Protein AF-A0A7V5EL21-F1 (afdb_monomer_lite)

Foldseek 3Di:
DLQCLLLCVLQAAELAFCWKQAQNDIDRVSVCVSVVHDDPDDPPDDPPDPRIPDGHAHQHNAAQPDFDQQQAQWDAQPGDGPDPDPSNRLNRTADNRRGRVVNNVSNVSSVVVVVVVVVVVVCVVVCCVVVVVCVVVDPPDADDDPVLVVVVVVVVVVLVVQLVPQCVVPVPCSVVVSVVVVVVVVVVSVVVRVVVVPD

Secondary structure (DSSP, 8-state):
-HHHHHHHHHHHB-SS-SEEEETTEEE-HHHHHHTT--TTS-TT--TT-TTEEEEE--SB---TT-B-GGG-S---TTS----SSGGG--TT-B-TT-BBHHHHHHHHHHHHHHHHHHHHHHHHHHHHHHHHHHHHHTTSS----HHHHHHHHHHHHHHHHHHHHHHHH-TTTHHHHHHHHHHHHHHHHHHHHHHTT--

pLDDT: mean 80.83, std 10.46, range [42.94, 96.62]

Radius of gyration: 27.84 Å; chains: 1; bounding box: 67×39×63 Å

Sequence (199 aa):
MLLLMAVFGDFIANDIPLFCRYKGAARFPILEQVLGGGTIFNQTTDWNNPQITSKIYPPIPYRFNSIDPLNSQFKSPFGKQNIKSLKYRHWLGTDQIGRDVLAGMINGARVSVEVGFLGIGLAAIIGILLGSFSGFFGNYRIKWSIGQWVITIVSLLALAWLAYVLPFYWPQNGGGIIFGLVLLFIFLQVGLSRINFKT

Structure (mmCIF, N/CA/C/O backbone):
data_AF-A0A7V5EL21-F1
#
_entry.id   AF-A0A7V5EL21-F1
#
loop_
_atom_site.group_PDB
_atom_site.id
_atom_site.type_symbol
_atom_site.label_atom_id
_atom_site.label_alt_id
_atom_site.label_comp_id
_atom_site.label_asym_id
_atom_site.label_entity_id
_atom_site.label_seq_id
_atom_site.pdbx_PDB_ins_code
_atom_site.Cartn_x
_atom_site.Cartn_y
_atom_site.Cartn_z
_atom_site.occupancy
_atom_site.B_iso_or_equiv
_atom_site.auth_seq_id
_atom_site.auth_comp_id
_atom_site.auth_asym_id
_atom_site.auth_atom_id
_atom_site.pdbx_PDB_model_num
ATOM 1 N N . MET A 1 1 ? -13.471 -5.575 -13.016 1.00 62.38 1 MET A N 1
ATOM 2 C CA . MET A 1 1 ? -13.838 -5.929 -11.624 1.00 62.38 1 MET A CA 1
ATOM 3 C C . MET A 1 1 ? -12.884 -5.311 -10.594 1.00 62.38 1 MET A C 1
ATOM 5 O O . MET A 1 1 ? -13.364 -4.616 -9.714 1.00 62.38 1 MET A O 1
ATOM 9 N N . LEU A 1 2 ? -11.556 -5.452 -10.729 1.00 61.00 2 LEU A N 1
ATOM 10 C CA . LEU A 1 2 ? -10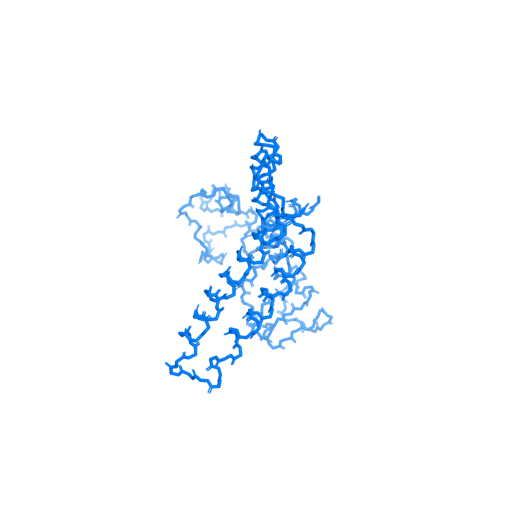.579 -4.833 -9.806 1.00 61.00 2 LEU A CA 1
ATOM 11 C C . LEU A 1 2 ? -10.570 -3.292 -9.824 1.00 61.00 2 LEU A C 1
ATOM 13 O O . LEU A 1 2 ? -10.481 -2.672 -8.772 1.00 61.00 2 LEU A O 1
ATOM 17 N N . LEU A 1 3 ? -10.749 -2.669 -10.993 1.00 63.22 3 LEU A N 1
ATOM 18 C CA . LEU A 1 3 ? -10.840 -1.204 -11.112 1.00 63.22 3 LEU A CA 1
ATOM 19 C C . LEU A 1 3 ? -12.082 -0.643 -10.391 1.00 63.22 3 LEU A C 1
ATOM 21 O O . LEU A 1 3 ? -12.007 0.387 -9.733 1.00 63.22 3 LEU A O 1
ATOM 25 N N . LEU A 1 4 ? -13.199 -1.381 -10.424 1.00 63.31 4 LEU A N 1
ATOM 26 C CA . LEU A 1 4 ? -14.395 -1.080 -9.629 1.00 63.31 4 LEU A CA 1
ATOM 27 C C . LEU A 1 4 ? -14.109 -1.204 -8.125 1.00 63.31 4 LEU A C 1
ATOM 29 O O . LEU A 1 4 ? -14.488 -0.326 -7.367 1.00 63.31 4 LEU A O 1
ATOM 33 N N . MET A 1 5 ? -13.395 -2.241 -7.679 1.00 62.97 5 MET A N 1
ATOM 34 C CA . MET A 1 5 ? -12.998 -2.354 -6.267 1.00 62.97 5 MET A CA 1
ATOM 35 C C . MET A 1 5 ? -12.062 -1.229 -5.811 1.00 62.97 5 MET A C 1
ATOM 37 O O . MET A 1 5 ? -12.170 -0.799 -4.670 1.00 62.97 5 MET A O 1
ATOM 41 N N . ALA A 1 6 ? -11.174 -0.736 -6.675 1.00 61.50 6 ALA A N 1
ATOM 42 C CA . ALA A 1 6 ? -10.287 0.372 -6.329 1.00 61.50 6 ALA A CA 1
ATOM 43 C C . ALA A 1 6 ? -11.054 1.695 -6.178 1.00 61.50 6 ALA A C 1
ATOM 45 O O . ALA A 1 6 ? -10.864 2.405 -5.198 1.00 61.50 6 ALA A O 1
ATOM 46 N N . VAL A 1 7 ? -11.976 1.990 -7.100 1.00 68.25 7 VAL A N 1
ATOM 47 C CA . VAL A 1 7 ? -12.774 3.229 -7.072 1.00 68.25 7 VAL A CA 1
ATOM 48 C C . VAL A 1 7 ? -13.853 3.197 -5.983 1.00 68.25 7 VAL A C 1
ATOM 50 O O . VAL A 1 7 ? -14.112 4.206 -5.338 1.00 68.25 7 VAL A O 1
ATOM 53 N N . PHE A 1 8 ? -14.479 2.039 -5.751 1.00 70.19 8 PHE A N 1
ATOM 54 C CA . PHE A 1 8 ? -15.568 1.885 -4.780 1.00 70.19 8 PHE A CA 1
ATOM 55 C C . PHE A 1 8 ? -15.117 1.304 -3.432 1.00 70.19 8 PHE A C 1
ATOM 57 O O . PHE A 1 8 ? -15.951 1.099 -2.551 1.00 70.19 8 PHE A O 1
ATOM 64 N N . GLY A 1 9 ? -13.820 1.053 -3.236 1.00 66.38 9 GLY A N 1
ATOM 65 C CA . GLY A 1 9 ? -13.281 0.478 -1.998 1.00 66.38 9 GLY A CA 1
ATOM 66 C C . GLY A 1 9 ? -13.621 1.318 -0.767 1.00 66.38 9 GLY A C 1
ATOM 67 O O . GLY A 1 9 ? -14.029 0.771 0.260 1.00 66.38 9 GLY A O 1
ATOM 68 N N . ASP A 1 10 ? -13.595 2.644 -0.924 1.00 69.38 10 ASP A N 1
ATOM 69 C CA . ASP A 1 10 ? -13.945 3.603 0.125 1.00 69.38 10 ASP A CA 1
ATOM 70 C C . ASP A 1 10 ? -15.420 3.512 0.550 1.00 69.38 10 ASP A C 1
ATOM 72 O O . ASP A 1 10 ? -15.746 3.943 1.649 1.00 69.38 10 ASP A O 1
ATOM 76 N N . PHE A 1 11 ? -16.305 2.923 -0.266 1.00 75.38 11 PHE A N 1
ATOM 77 C CA . PHE A 1 11 ? -17.712 2.665 0.075 1.00 75.38 11 PHE A CA 1
ATOM 78 C C . PHE A 1 11 ? -17.934 1.299 0.745 1.00 75.38 11 PHE A C 1
ATOM 80 O O . PHE A 1 11 ? -19.008 1.054 1.298 1.00 75.38 11 PHE A O 1
ATOM 87 N N . ILE A 1 12 ? -16.949 0.398 0.691 1.00 78.25 12 ILE A N 1
ATOM 88 C CA . ILE A 1 12 ? -17.049 -0.973 1.214 1.00 78.25 12 ILE A CA 1
ATOM 89 C C . ILE A 1 12 ? -16.451 -1.064 2.622 1.00 78.25 12 ILE A C 1
ATOM 91 O O . ILE A 1 12 ? -17.064 -1.676 3.502 1.00 78.25 12 ILE A O 1
ATOM 95 N N . ALA A 1 13 ? -15.282 -0.455 2.834 1.00 76.44 13 ALA A N 1
ATOM 96 C CA . ALA A 1 13 ? -14.564 -0.470 4.106 1.00 76.44 13 ALA A CA 1
ATOM 97 C C . ALA A 1 13 ? -14.193 0.952 4.535 1.00 76.44 13 ALA A C 1
ATOM 99 O O . ALA A 1 13 ? -13.249 1.545 4.012 1.00 76.44 13 ALA A O 1
ATOM 100 N N . ASN A 1 14 ? -14.965 1.513 5.468 1.00 80.94 14 ASN A N 1
ATOM 101 C CA . ASN A 1 14 ? -14.737 2.867 5.964 1.00 80.94 14 ASN A CA 1
ATOM 102 C C . ASN A 1 14 ? -15.371 3.078 7.345 1.00 80.94 14 ASN A C 1
ATOM 104 O O . ASN A 1 14 ? -16.382 2.468 7.686 1.00 80.94 14 ASN A O 1
ATOM 108 N N . ASP A 1 15 ? -14.791 3.981 8.128 1.00 76.25 15 ASP A N 1
ATOM 109 C CA . ASP A 1 15 ? -15.303 4.425 9.431 1.00 76.25 15 ASP A CA 1
ATOM 110 C C . ASP A 1 15 ? -16.297 5.595 9.280 1.00 76.25 15 ASP A C 1
ATOM 112 O O . ASP A 1 15 ? -16.992 5.956 10.230 1.00 76.25 15 ASP A O 1
ATOM 116 N N . ILE A 1 16 ? -16.402 6.162 8.073 1.00 80.88 16 ILE A N 1
ATOM 117 C CA . ILE A 1 16 ? -17.382 7.182 7.716 1.00 80.88 16 ILE A CA 1
ATOM 118 C C . ILE A 1 16 ? -18.722 6.519 7.376 1.00 80.88 16 ILE A C 1
ATOM 120 O O . ILE A 1 16 ? -18.767 5.563 6.594 1.00 80.88 16 ILE A O 1
ATOM 124 N N . PRO A 1 17 ? -19.847 7.038 7.899 1.00 81.56 17 PRO A N 1
ATOM 125 C CA . PRO A 1 17 ? -21.162 6.574 7.494 1.00 81.56 17 PRO A CA 1
ATOM 126 C C . PRO A 1 17 ? -21.465 6.950 6.036 1.00 81.56 17 PRO A C 1
ATOM 128 O O . PRO A 1 17 ? -21.235 8.072 5.603 1.00 81.56 17 PRO A O 1
ATOM 131 N N . LEU A 1 18 ? -22.079 6.039 5.285 1.00 82.31 18 LEU A N 1
ATOM 132 C CA . LEU A 1 18 ? -22.621 6.309 3.951 1.00 82.31 18 LEU A CA 1
ATOM 133 C C . LEU A 1 18 ? -23.634 7.462 3.987 1.00 82.31 18 LEU A C 1
ATOM 135 O O . LEU A 1 18 ? -23.648 8.309 3.100 1.00 82.31 18 LEU A O 1
ATOM 139 N N . PHE A 1 19 ? -24.460 7.496 5.036 1.00 82.62 19 PHE A N 1
ATOM 140 C CA . PHE A 1 19 ? -25.508 8.491 5.230 1.00 82.62 19 PHE A CA 1
ATOM 141 C C . PHE A 1 19 ? -25.538 8.974 6.678 1.00 82.62 19 PHE A C 1
ATOM 143 O O . PHE A 1 19 ? -25.516 8.158 7.607 1.00 82.62 19 PHE A O 1
ATOM 150 N N . CYS A 1 20 ? -25.633 10.290 6.865 1.00 82.00 20 CYS A N 1
ATOM 151 C CA . CYS A 1 20 ? -25.898 10.896 8.161 1.00 82.00 20 CYS A CA 1
ATOM 152 C C . CYS A 1 20 ? -26.830 12.109 8.036 1.00 82.00 20 CYS A C 1
ATOM 154 O O . CYS A 1 20 ? -26.843 12.808 7.020 1.00 82.00 20 CYS A O 1
ATOM 156 N N . ARG A 1 21 ? -27.620 12.389 9.079 1.00 79.50 21 ARG A N 1
ATOM 157 C CA . ARG A 1 21 ? -28.287 13.688 9.226 1.00 79.50 21 ARG A CA 1
ATOM 158 C C . ARG A 1 21 ? -27.469 14.565 10.163 1.00 79.50 21 ARG A C 1
ATOM 160 O O . ARG A 1 21 ? -27.300 14.228 11.332 1.00 79.50 21 ARG A O 1
ATOM 167 N N . TYR A 1 22 ? -26.990 15.699 9.666 1.00 77.06 22 TYR A N 1
ATOM 168 C CA . TYR A 1 22 ? -26.271 16.699 10.456 1.00 77.06 22 TYR A CA 1
ATOM 169 C C . TYR A 1 22 ? -27.113 17.970 10.554 1.00 77.06 22 TYR A C 1
ATOM 171 O O . TYR A 1 22 ? -27.493 18.532 9.527 1.00 77.06 22 TYR A O 1
ATOM 179 N N . LYS A 1 23 ? -27.446 18.405 11.779 1.00 77.31 23 LYS A N 1
ATOM 180 C CA . LYS A 1 23 ? -28.295 19.592 12.037 1.00 77.31 23 LYS A CA 1
ATOM 181 C C . LYS A 1 23 ? -29.595 19.624 11.204 1.00 77.31 23 LYS A C 1
ATOM 183 O O . LYS A 1 23 ? -29.995 20.662 10.692 1.00 77.31 23 LYS A O 1
ATOM 188 N N . GLY A 1 24 ? -30.238 18.467 11.025 1.00 77.38 24 GLY A N 1
ATOM 189 C CA . GLY A 1 24 ? -31.484 18.331 10.257 1.00 77.38 24 GLY A CA 1
ATOM 190 C C . GLY A 1 24 ? -31.322 18.161 8.738 1.00 77.38 24 GLY A C 1
ATOM 191 O O . GLY A 1 24 ? -32.269 17.715 8.092 1.00 77.38 24 GLY A O 1
ATOM 192 N N . ALA A 1 25 ? -30.136 18.408 8.170 1.00 79.00 25 ALA A N 1
ATOM 193 C CA . ALA A 1 25 ? -29.856 18.193 6.750 1.00 79.00 25 ALA A CA 1
ATOM 194 C C . ALA A 1 25 ? -29.339 16.770 6.480 1.00 79.00 25 ALA A C 1
ATOM 196 O O . ALA A 1 25 ? -28.471 16.268 7.195 1.00 79.00 25 ALA A O 1
ATOM 197 N N . ALA A 1 26 ? -29.859 16.125 5.433 1.00 81.62 26 ALA A N 1
ATOM 198 C CA . ALA A 1 26 ? -29.363 14.842 4.941 1.00 81.62 26 ALA A CA 1
ATOM 199 C C . ALA A 1 26 ? -28.047 15.045 4.174 1.00 81.62 26 ALA A C 1
ATOM 201 O O . ALA A 1 26 ? -27.991 15.856 3.249 1.00 81.62 26 ALA A O 1
ATOM 202 N N . ARG A 1 27 ? -26.990 14.330 4.566 1.00 80.38 27 ARG A N 1
ATOM 203 C CA . ARG A 1 27 ? -25.650 14.435 3.978 1.00 80.38 27 ARG A CA 1
ATOM 204 C C . ARG A 1 27 ? -25.068 13.050 3.700 1.00 80.38 27 ARG A C 1
ATOM 206 O O . ARG A 1 27 ? -25.351 12.082 4.409 1.00 80.38 27 ARG A O 1
ATOM 213 N N . PHE A 1 28 ? -24.231 12.988 2.667 1.00 81.38 28 PHE A N 1
ATOM 214 C CA . PHE A 1 28 ? -23.486 11.798 2.255 1.00 81.38 28 PHE A CA 1
ATOM 215 C C . PHE A 1 28 ? -21.986 12.075 2.427 1.00 81.38 28 PHE A C 1
ATOM 217 O O . PHE A 1 28 ? -21.312 12.430 1.458 1.00 81.38 28 PHE A O 1
ATOM 224 N N . PRO A 1 29 ? -21.450 11.961 3.654 1.00 78.50 29 PRO A N 1
ATOM 225 C CA . PRO A 1 29 ? -20.096 12.425 3.959 1.00 78.50 29 PRO A CA 1
ATOM 226 C C . PRO A 1 29 ? -19.014 11.612 3.235 1.00 78.50 29 PRO A C 1
ATOM 228 O O . PRO A 1 29 ? -17.941 12.125 2.939 1.00 78.50 29 PRO A O 1
ATOM 231 N N . ILE A 1 30 ? -19.305 10.356 2.889 1.00 78.25 30 ILE A N 1
ATOM 232 C CA . ILE A 1 30 ? -18.397 9.510 2.107 1.00 78.25 30 ILE A CA 1
ATOM 233 C C . ILE A 1 30 ? -18.182 10.060 0.690 1.00 78.25 30 ILE A C 1
ATOM 235 O O . ILE A 1 30 ? -17.071 10.042 0.172 1.00 78.25 30 ILE A O 1
ATOM 239 N N . LEU A 1 31 ? -19.238 10.613 0.083 1.00 77.88 31 LEU A N 1
ATOM 240 C CA . LEU A 1 31 ? -19.190 11.194 -1.254 1.00 77.88 31 LEU A CA 1
ATOM 241 C C . LEU A 1 31 ? -18.467 12.544 -1.226 1.00 77.88 31 LEU A C 1
ATOM 243 O O . LEU A 1 31 ? -17.666 12.829 -2.110 1.00 77.88 31 LEU A O 1
ATOM 247 N N . GLU A 1 32 ? -18.712 13.339 -0.182 1.00 75.31 32 GLU A N 1
ATOM 248 C CA . GLU A 1 32 ? -17.989 14.584 0.096 1.00 75.31 32 GLU A CA 1
ATOM 249 C C . GLU A 1 32 ? -16.476 14.330 0.243 1.00 75.31 32 GLU A C 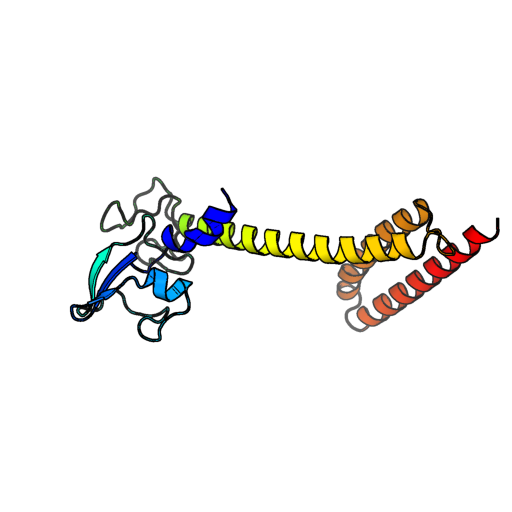1
ATOM 251 O O . GLU A 1 32 ? -15.674 15.050 -0.352 1.00 75.31 32 GLU A O 1
ATOM 256 N N . GLN A 1 33 ? -16.073 13.244 0.919 1.00 74.25 33 GLN A N 1
ATOM 257 C CA . GLN A 1 33 ? -14.661 12.867 1.040 1.00 74.25 33 GLN A CA 1
ATOM 258 C C . GLN A 1 33 ? -14.032 12.464 -0.306 1.00 74.25 33 GLN A C 1
ATOM 260 O O . GLN A 1 33 ? -12.921 12.895 -0.608 1.00 74.25 33 GLN A O 1
ATOM 265 N N . VAL A 1 34 ? -14.724 11.653 -1.113 1.00 75.69 34 VAL A N 1
ATOM 266 C CA . VAL A 1 34 ? -14.203 11.158 -2.403 1.00 75.69 34 VAL A CA 1
ATOM 267 C C . VAL A 1 34 ? -14.119 12.268 -3.451 1.00 75.69 34 VAL A C 1
ATOM 269 O O . VAL A 1 34 ? -13.143 12.345 -4.192 1.00 75.69 34 VAL A O 1
ATOM 272 N N . LEU A 1 35 ? -15.119 13.150 -3.514 1.00 73.69 35 LEU A N 1
ATOM 273 C CA . LEU A 1 35 ? -15.166 14.246 -4.488 1.00 73.69 35 LEU A CA 1
ATOM 274 C C . LEU A 1 35 ? -14.313 15.459 -4.079 1.00 73.69 35 LEU A C 1
ATOM 276 O O . LEU A 1 35 ? -14.315 16.468 -4.781 1.00 73.69 35 LEU A O 1
ATOM 280 N N . GLY A 1 36 ? -13.606 15.391 -2.945 1.00 66.19 36 GLY A N 1
ATOM 281 C CA . GLY A 1 36 ? -12.836 16.518 -2.412 1.00 66.19 36 GLY A CA 1
ATOM 282 C C . GLY A 1 36 ? -13.712 17.711 -2.008 1.00 66.19 36 GLY A C 1
ATOM 283 O O . GLY A 1 36 ? -13.232 18.842 -1.934 1.00 66.19 36 GLY A O 1
ATOM 284 N N . GLY A 1 37 ? -15.004 17.478 -1.771 1.00 53.56 37 GLY A N 1
ATOM 285 C CA . GLY A 1 37 ? -15.979 18.504 -1.441 1.00 53.56 37 GLY A CA 1
ATOM 286 C C . GLY A 1 37 ? -16.148 18.670 0.066 1.00 53.56 37 GLY A C 1
ATOM 287 O O . GLY A 1 37 ? -16.822 17.869 0.693 1.00 53.56 37 GLY A O 1
ATOM 288 N N . GLY A 1 38 ? -15.646 19.773 0.624 1.00 55.03 38 GLY A N 1
ATOM 289 C CA . GLY A 1 38 ? -16.280 20.425 1.780 1.00 55.03 38 GLY A CA 1
ATOM 290 C C . GLY A 1 38 ? -15.734 20.110 3.180 1.00 55.03 38 GLY A C 1
ATOM 291 O O . GLY A 1 38 ? -16.203 19.213 3.867 1.00 55.03 38 GLY A O 1
ATOM 292 N N . THR A 1 39 ? -14.808 20.969 3.611 1.00 57.97 39 THR A N 1
ATOM 293 C CA . THR A 1 39 ? -14.566 21.635 4.920 1.00 57.97 39 THR A CA 1
ATOM 294 C C . THR A 1 39 ? -15.329 21.287 6.220 1.00 57.97 39 THR A C 1
ATOM 296 O O . THR A 1 39 ? -14.893 21.745 7.275 1.00 57.97 39 THR A O 1
ATOM 299 N N . ILE A 1 40 ? -16.439 20.544 6.218 1.00 58.97 40 ILE A N 1
ATOM 300 C CA . ILE A 1 40 ? -17.283 20.317 7.410 1.00 58.97 40 ILE A CA 1
ATOM 301 C C . ILE A 1 40 ? -16.909 19.016 8.129 1.00 58.97 40 ILE A C 1
ATOM 303 O O . ILE A 1 40 ? -16.893 18.975 9.359 1.00 58.97 40 ILE A O 1
ATOM 307 N N . PHE A 1 41 ? -16.589 17.963 7.373 1.00 61.38 41 PHE A N 1
ATOM 308 C CA . PHE A 1 41 ? -16.214 16.660 7.915 1.00 61.38 41 PHE A CA 1
ATOM 309 C C . PHE A 1 41 ? -14.742 16.383 7.610 1.00 61.38 41 PHE A C 1
ATOM 311 O O . PHE A 1 41 ? -14.386 15.885 6.546 1.00 61.38 41 PHE A O 1
ATOM 318 N N . ASN A 1 42 ? -13.868 16.711 8.563 1.00 62.47 42 ASN A N 1
ATOM 319 C CA . ASN A 1 42 ? -12.461 16.320 8.501 1.00 62.47 42 ASN A CA 1
ATOM 320 C C . ASN A 1 42 ? -12.296 14.824 8.810 1.00 62.47 42 ASN A C 1
ATOM 322 O O . ASN A 1 42 ? -13.154 14.202 9.442 1.00 62.47 42 ASN A O 1
ATOM 326 N N . GLN A 1 43 ? -11.150 14.252 8.426 1.00 62.44 43 GLN A N 1
ATOM 327 C CA . GLN A 1 43 ? -10.805 12.845 8.682 1.00 62.44 43 GLN A CA 1
ATOM 328 C C . GLN A 1 43 ? -10.851 12.459 10.176 1.00 62.44 43 GLN A C 1
ATOM 330 O O . GLN A 1 43 ? -10.970 11.279 10.487 1.00 62.44 43 GLN A O 1
ATOM 335 N N . THR A 1 44 ? -10.805 13.447 11.077 1.00 59.78 44 THR A N 1
ATOM 336 C CA . THR A 1 44 ? -10.847 13.319 12.542 1.00 59.78 44 THR A CA 1
ATOM 337 C C . THR A 1 44 ? -12.219 13.602 13.160 1.00 59.78 44 THR A C 1
ATOM 339 O O . THR A 1 44 ? -12.318 13.729 14.380 1.00 59.78 44 THR A O 1
ATOM 342 N N . THR A 1 45 ? -13.279 13.755 12.361 1.00 66.25 45 THR A N 1
ATOM 343 C CA . THR A 1 45 ? -14.593 14.102 12.919 1.00 66.25 45 THR A CA 1
ATOM 344 C C . THR A 1 45 ? -15.091 12.984 13.829 1.00 66.25 45 THR A C 1
ATOM 346 O O . THR A 1 45 ? -15.245 11.848 13.386 1.00 66.25 45 THR A O 1
ATOM 349 N N . ASP A 1 46 ? -15.366 13.313 15.094 1.00 70.50 46 ASP A N 1
ATOM 350 C CA . ASP A 1 46 ? -15.931 12.352 16.036 1.00 70.50 46 ASP A CA 1
ATOM 351 C C . ASP A 1 46 ? -17.369 12.015 15.628 1.00 70.50 46 ASP A C 1
ATOM 353 O O . ASP A 1 46 ? -18.324 12.770 15.854 1.00 70.50 46 ASP A O 1
ATOM 357 N N . TRP A 1 47 ? -17.521 10.848 15.007 1.00 74.00 47 TRP A N 1
ATOM 358 C CA . TRP A 1 47 ? -18.808 10.335 14.570 1.00 74.00 47 TRP A CA 1
ATOM 359 C C . TRP A 1 47 ? -19.731 9.982 15.732 1.00 74.00 47 TRP A C 1
ATOM 361 O O . TRP A 1 47 ? -20.886 9.679 15.464 1.00 74.00 47 TRP A O 1
ATOM 371 N N . ASN A 1 48 ? -19.308 10.051 16.997 1.00 73.44 48 ASN A N 1
ATOM 372 C CA . ASN A 1 48 ? -20.187 9.919 18.162 1.00 73.44 48 ASN A CA 1
ATOM 373 C C . ASN A 1 48 ? -20.843 11.236 18.601 1.00 73.44 48 ASN A C 1
ATOM 375 O O . ASN A 1 48 ? -21.657 11.220 19.522 1.00 73.44 48 ASN A O 1
ATOM 379 N N . ASN A 1 49 ? -20.573 12.355 17.923 1.00 77.81 49 ASN A N 1
ATOM 380 C CA . ASN A 1 49 ? -21.172 13.644 18.255 1.00 77.81 49 ASN A CA 1
ATOM 381 C C . ASN A 1 49 ? -22.724 13.579 18.247 1.00 77.81 49 ASN A C 1
ATOM 383 O O . ASN A 1 49 ? -23.305 13.119 17.252 1.00 77.81 49 ASN A O 1
ATOM 387 N N . PRO A 1 50 ? -23.417 14.056 19.307 1.00 74.75 50 PRO A N 1
ATOM 388 C CA . PRO A 1 50 ? -24.884 14.061 19.391 1.00 74.75 50 PRO A CA 1
ATOM 389 C C . PRO A 1 50 ? -25.571 14.881 18.286 1.00 74.75 50 PRO A C 1
ATOM 391 O O . PRO A 1 50 ? -26.741 14.655 17.992 1.00 74.75 50 PRO A O 1
ATOM 394 N N . GLN A 1 51 ? -24.848 15.792 17.627 1.00 72.88 51 GLN A N 1
ATOM 395 C CA . GLN A 1 51 ? -25.341 16.585 16.491 1.00 72.88 51 GLN A CA 1
ATOM 396 C C . GLN A 1 51 ? -25.545 15.762 15.201 1.00 72.88 51 GLN A C 1
ATOM 398 O O . GLN A 1 51 ? -26.123 16.266 14.234 1.00 72.88 51 GLN A O 1
ATOM 403 N N . ILE A 1 52 ? -25.051 14.517 15.163 1.00 76.81 52 ILE A N 1
ATOM 404 C CA . ILE A 1 52 ? -25.165 13.604 14.022 1.00 76.81 52 ILE A CA 1
ATOM 405 C C . ILE A 1 52 ? -26.217 12.539 14.349 1.00 76.81 52 ILE A C 1
ATOM 407 O O . ILE A 1 52 ? -25.975 11.619 15.135 1.00 76.81 52 ILE A O 1
ATOM 411 N N . THR A 1 53 ? -27.380 12.635 13.712 1.00 74.12 53 THR A N 1
ATOM 412 C CA . THR A 1 53 ? -28.522 11.731 13.905 1.00 74.12 53 THR A CA 1
ATOM 413 C C . THR A 1 53 ? -28.641 10.763 12.723 1.00 74.12 53 THR A C 1
ATOM 415 O O . THR A 1 53 ? -28.365 11.144 11.592 1.00 74.12 53 THR A O 1
ATOM 418 N N . SER A 1 54 ? -29.078 9.520 12.966 1.00 74.00 54 SER A N 1
ATOM 419 C CA . SER A 1 54 ? -29.283 8.469 11.946 1.00 74.00 54 SER A CA 1
ATOM 420 C C . SER A 1 54 ? -28.048 8.199 11.065 1.00 74.00 54 SER A C 1
ATOM 422 O O . SER A 1 54 ? -27.855 8.825 10.027 1.00 74.00 54 SER A O 1
ATOM 424 N N . LYS A 1 55 ? -27.190 7.263 11.497 1.00 83.06 55 LYS A N 1
ATOM 425 C CA . LYS A 1 55 ? -25.928 6.905 10.824 1.00 83.06 55 LYS A CA 1
ATOM 426 C C . LYS A 1 55 ? -26.063 5.545 10.154 1.00 83.06 55 LYS A C 1
ATOM 428 O O . LYS A 1 55 ? -26.357 4.556 10.825 1.00 83.06 55 LYS A O 1
ATOM 433 N N . ILE A 1 56 ? -25.796 5.474 8.855 1.00 84.75 56 ILE A N 1
ATOM 434 C CA . ILE A 1 56 ? -25.744 4.204 8.123 1.00 84.75 56 ILE A CA 1
ATOM 435 C C . ILE A 1 56 ? -24.297 3.942 7.730 1.00 84.75 56 ILE A C 1
ATOM 437 O O . ILE A 1 56 ? -23.763 4.613 6.859 1.00 84.75 56 ILE A O 1
ATOM 441 N N . TYR A 1 57 ? -23.664 2.971 8.381 1.00 84.25 57 TYR A N 1
ATOM 442 C CA . TYR A 1 57 ? -22.289 2.565 8.075 1.00 84.25 57 TYR A CA 1
ATOM 443 C C . TYR A 1 57 ? -22.204 1.570 6.913 1.00 84.25 57 TYR A C 1
ATOM 445 O O . TYR A 1 57 ? -23.151 0.783 6.756 1.00 84.25 57 TYR A O 1
ATOM 453 N N . PRO A 1 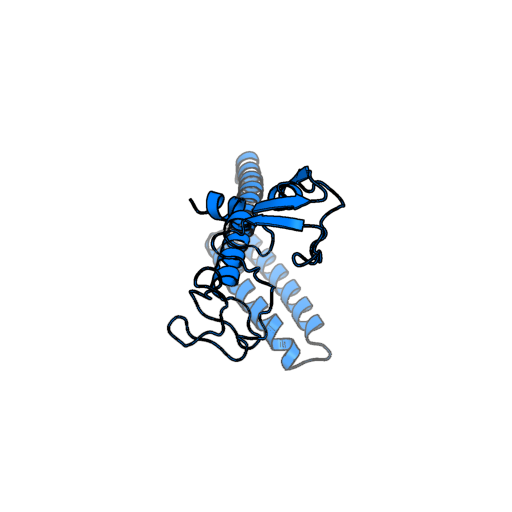58 ? -21.070 1.550 6.185 1.00 86.44 58 PRO A N 1
ATOM 454 C CA . PRO A 1 58 ? -20.770 0.533 5.179 1.00 86.44 58 PRO A CA 1
ATOM 455 C C . PRO A 1 58 ? -20.723 -0.889 5.777 1.00 86.44 58 PRO A C 1
ATOM 457 O O . PRO A 1 58 ? -20.774 -1.048 7.005 1.00 86.44 58 PRO A O 1
ATOM 460 N N . PRO A 1 59 ? -20.665 -1.937 4.927 1.00 86.19 59 PRO A N 1
ATOM 461 C CA . PRO A 1 59 ? -20.625 -3.330 5.374 1.00 86.19 59 PRO A CA 1
ATOM 462 C C . PRO A 1 59 ? -19.483 -3.619 6.350 1.00 86.19 59 PRO A C 1
ATOM 464 O O . PRO A 1 59 ? -19.675 -4.370 7.303 1.00 86.19 59 PRO A O 1
ATOM 467 N N . ILE A 1 60 ? -18.324 -2.994 6.132 1.00 87.75 60 ILE A N 1
ATOM 468 C CA . ILE A 1 60 ? -17.173 -3.070 7.029 1.00 87.75 60 ILE A CA 1
ATOM 469 C C . ILE A 1 60 ? -16.976 -1.671 7.627 1.00 87.75 60 ILE A C 1
ATOM 471 O O . ILE A 1 60 ? -16.435 -0.789 6.956 1.00 87.75 60 ILE A O 1
ATOM 475 N N . PRO A 1 61 ? -17.438 -1.432 8.867 1.00 87.00 61 PRO A N 1
ATOM 476 C CA . PRO A 1 61 ? -17.463 -0.106 9.485 1.00 87.00 61 PRO A CA 1
ATOM 477 C C . PRO A 1 61 ? -16.105 0.283 10.097 1.00 87.00 61 PRO A C 1
ATOM 479 O O . PRO A 1 61 ? -16.053 0.853 11.186 1.00 87.00 61 PRO A O 1
ATOM 482 N N . TYR A 1 62 ? -15.006 -0.072 9.432 1.00 87.50 62 TYR A N 1
ATOM 483 C CA . TYR A 1 62 ? -13.643 0.133 9.911 1.00 87.50 62 TYR A CA 1
ATOM 484 C C . TYR A 1 62 ? -12.783 0.727 8.804 1.00 87.50 62 TYR A C 1
ATOM 486 O O . TYR A 1 62 ? -12.862 0.311 7.648 1.00 87.50 62 TYR A O 1
ATOM 494 N N . ARG A 1 63 ? -11.915 1.671 9.171 1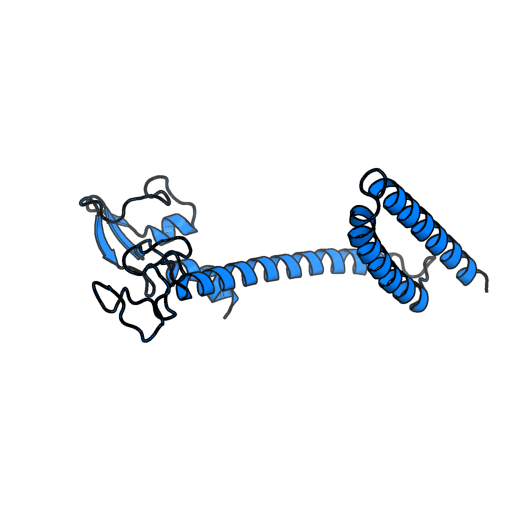.00 86.00 63 ARG A N 1
ATOM 495 C CA . ARG A 1 63 ? -10.827 2.123 8.302 1.00 86.00 63 ARG A CA 1
ATOM 496 C C . ARG A 1 63 ? -9.594 1.269 8.520 1.00 86.00 63 ARG A C 1
ATOM 498 O O . ARG A 1 63 ? -9.357 0.756 9.608 1.00 86.00 63 ARG A O 1
ATOM 505 N N . PHE A 1 64 ? -8.721 1.234 7.516 1.00 83.38 64 PHE A N 1
ATOM 506 C CA . PHE A 1 64 ? -7.435 0.549 7.640 1.00 83.38 64 PHE A CA 1
ATOM 507 C C . PHE A 1 64 ? -6.583 1.078 8.808 1.00 83.38 64 PHE A C 1
ATOM 509 O O . PHE A 1 64 ? -5.755 0.334 9.327 1.00 83.38 64 PHE A O 1
ATOM 516 N N . ASN A 1 65 ? -6.760 2.344 9.206 1.00 85.50 65 ASN A N 1
ATOM 517 C CA . ASN A 1 65 ? -6.012 2.992 10.287 1.00 85.50 65 ASN A CA 1
ATOM 518 C C . ASN A 1 65 ? -6.809 3.129 11.599 1.00 85.50 65 ASN A C 1
ATOM 520 O O . ASN A 1 65 ? -6.270 3.617 12.588 1.00 85.50 65 ASN A O 1
ATOM 524 N N . SER A 1 66 ? -8.088 2.733 11.630 1.00 85.69 66 SER A N 1
ATOM 525 C CA . SER A 1 66 ? -8.867 2.788 12.869 1.00 85.69 66 SER A CA 1
ATOM 526 C C . SER A 1 66 ? -8.428 1.663 13.801 1.00 85.69 66 SER A C 1
ATOM 528 O O . SER A 1 66 ? -8.369 0.502 13.391 1.00 85.69 66 SER A O 1
ATOM 530 N N . ILE A 1 67 ? -8.135 2.015 15.047 1.00 87.25 67 ILE A N 1
ATOM 531 C CA . ILE A 1 67 ? -7.742 1.077 16.095 1.00 87.25 67 ILE A CA 1
ATOM 532 C C . ILE A 1 67 ? -8.966 0.781 16.961 1.00 87.25 67 ILE A C 1
ATOM 534 O O . ILE A 1 67 ? -9.615 1.716 17.428 1.00 87.25 67 ILE A O 1
ATOM 538 N N . ASP A 1 68 ? -9.255 -0.500 17.197 1.00 88.12 68 ASP A N 1
ATOM 539 C CA . ASP A 1 68 ? -10.207 -0.946 18.214 1.00 88.12 68 ASP A CA 1
ATOM 540 C C . ASP A 1 68 ? -9.454 -1.489 19.447 1.00 88.12 68 ASP A C 1
ATOM 542 O O . ASP A 1 68 ? -9.010 -2.644 19.451 1.00 88.12 68 ASP A O 1
ATOM 546 N N . PRO A 1 69 ? -9.317 -0.693 20.526 1.00 86.56 69 PRO A N 1
ATOM 547 C CA . PRO A 1 69 ? -8.611 -1.117 21.732 1.00 86.56 69 PRO A CA 1
ATOM 548 C C . PRO A 1 69 ? -9.249 -2.333 22.417 1.00 86.56 69 PRO A C 1
ATOM 550 O O . PRO A 1 69 ? -8.538 -3.111 23.056 1.00 86.56 69 PRO A O 1
ATOM 553 N N . LEU A 1 70 ? -10.570 -2.522 22.277 1.00 87.56 70 LEU A N 1
ATOM 554 C CA . LEU A 1 70 ? -11.311 -3.618 22.917 1.00 87.56 70 LEU A CA 1
ATOM 555 C C . LEU A 1 70 ? -10.951 -4.982 22.321 1.00 87.56 70 LEU A C 1
ATOM 557 O O . LEU A 1 70 ? -11.103 -6.011 22.982 1.00 87.56 70 LEU A O 1
ATOM 561 N N . ASN A 1 71 ? -10.458 -4.977 21.084 1.00 88.75 71 ASN A N 1
ATOM 562 C CA . ASN A 1 71 ? -10.027 -6.151 20.340 1.00 88.75 71 ASN A CA 1
ATOM 563 C C . ASN A 1 71 ? -8.518 -6.116 20.038 1.00 88.75 71 ASN A C 1
ATOM 565 O O . ASN A 1 71 ? -8.060 -6.735 19.075 1.00 88.75 71 ASN A O 1
ATOM 569 N N . SER A 1 72 ? -7.737 -5.431 20.883 1.00 84.19 72 SER A N 1
ATOM 570 C CA . SER A 1 72 ? -6.272 -5.524 20.888 1.00 84.19 72 SER A CA 1
ATOM 571 C C . SER A 1 72 ? -5.806 -6.921 21.341 1.00 84.19 72 SER A C 1
ATOM 573 O O . SER A 1 72 ? -6.568 -7.670 21.961 1.00 84.19 72 SER A O 1
ATOM 575 N N . GLN A 1 73 ? -4.558 -7.287 21.023 1.00 86.69 73 GLN A N 1
ATOM 576 C CA . GLN A 1 73 ? -3.955 -8.613 21.265 1.00 86.69 73 GLN A CA 1
ATOM 577 C C . GLN A 1 73 ? -4.406 -9.743 20.322 1.00 86.69 73 GLN A C 1
ATOM 579 O O . GLN A 1 73 ? -4.746 -10.825 20.795 1.00 86.69 73 GLN A O 1
ATOM 584 N N . PHE A 1 74 ? -4.381 -9.519 19.004 1.00 87.50 74 PHE A N 1
ATOM 585 C CA . PHE A 1 74 ? -4.599 -10.560 17.986 1.00 87.50 74 PHE A CA 1
ATOM 586 C C . PHE A 1 74 ? -5.864 -11.405 18.203 1.00 87.50 74 PHE A C 1
ATOM 588 O O . PHE A 1 74 ? -5.846 -12.474 18.820 1.00 87.50 74 PHE A O 1
ATOM 595 N N . LYS A 1 75 ? -6.995 -10.961 17.651 1.00 91.31 75 LYS A N 1
ATOM 596 C CA . LYS A 1 75 ? -8.218 -11.772 17.647 1.00 91.31 75 LYS A CA 1
ATOM 597 C C . LYS A 1 75 ? -8.317 -12.563 16.355 1.00 91.31 75 LYS A C 1
ATOM 599 O O . LYS A 1 75 ? -8.256 -11.997 15.270 1.00 91.31 75 LYS A O 1
ATOM 604 N N . SER A 1 76 ? -8.524 -13.873 16.468 1.00 91.44 76 SER A N 1
ATOM 605 C CA . SER A 1 76 ? -8.785 -14.722 15.307 1.00 91.44 76 SER A CA 1
ATOM 606 C C . SER A 1 76 ? -10.206 -14.496 14.744 1.00 91.44 76 SER A C 1
ATOM 608 O O . SER A 1 76 ? -11.112 -14.106 15.491 1.00 91.44 76 SER A O 1
ATOM 610 N N . PRO A 1 77 ? -10.443 -14.783 13.447 1.00 89.75 77 PRO A N 1
ATOM 611 C CA . PRO A 1 77 ? -11.759 -14.667 12.792 1.00 89.75 77 PRO A CA 1
ATOM 612 C C . PRO A 1 77 ? -12.905 -15.378 13.532 1.00 89.75 77 PRO A C 1
ATOM 614 O O . PRO A 1 77 ? -14.020 -14.864 13.690 1.00 89.75 77 PRO A O 1
ATOM 617 N N . PHE A 1 78 ? -12.612 -16.585 14.017 1.00 90.00 78 PHE A N 1
ATOM 618 C CA . PHE A 1 78 ? -13.564 -17.468 14.691 1.00 90.00 78 PHE A CA 1
ATOM 619 C C . PHE A 1 78 ? -13.491 -17.368 16.222 1.00 90.00 78 PHE A C 1
ATOM 621 O O . PHE A 1 78 ? -14.251 -18.036 16.918 1.00 90.00 78 PHE A O 1
ATOM 628 N N . GLY A 1 79 ? -12.588 -16.538 16.752 1.00 87.31 79 GLY A N 1
ATOM 629 C CA . GLY A 1 79 ? -12.412 -16.329 18.184 1.00 87.31 79 GLY A CA 1
ATOM 630 C C . GLY A 1 79 ? -13.507 -15.465 18.811 1.00 87.31 79 GLY A C 1
ATOM 631 O O . GLY A 1 79 ? -14.334 -14.854 18.130 1.00 87.31 79 GLY A O 1
ATOM 632 N N . LYS A 1 80 ? -13.494 -15.386 20.146 1.00 87.56 80 LYS A N 1
ATOM 633 C CA . LYS A 1 80 ? -14.346 -14.452 20.891 1.00 87.56 80 LYS A CA 1
ATOM 634 C C . LYS A 1 80 ? -13.819 -13.027 20.704 1.00 87.56 80 LYS A C 1
ATOM 636 O O . LYS A 1 80 ? -12.681 -12.736 21.069 1.00 87.56 80 LYS A O 1
ATOM 641 N N . GLN A 1 81 ? -14.662 -12.162 20.154 1.00 88.62 81 GLN A N 1
ATOM 642 C CA . GLN A 1 81 ? -14.395 -10.738 19.955 1.00 88.62 81 GLN A CA 1
ATOM 643 C C . GLN A 1 81 ? -15.336 -9.927 20.850 1.00 88.62 81 GLN A C 1
ATOM 645 O O . GLN A 1 81 ? -16.494 -10.309 21.041 1.00 88.62 81 GLN A O 1
ATOM 650 N N . ASN A 1 82 ? -14.846 -8.825 21.412 1.00 88.06 82 ASN A N 1
ATOM 651 C CA . ASN A 1 82 ? -15.649 -7.914 22.216 1.00 88.06 82 ASN A CA 1
ATOM 652 C C . ASN A 1 82 ? -16.327 -6.900 21.288 1.00 88.06 82 ASN A C 1
ATOM 654 O O . ASN A 1 82 ? -15.770 -5.848 20.985 1.00 88.06 82 ASN A O 1
ATOM 658 N N . ILE A 1 83 ? -17.500 -7.269 20.772 1.00 86.69 83 ILE A N 1
ATOM 659 C CA . ILE A 1 83 ? -18.240 -6.495 19.770 1.00 86.69 83 ILE A CA 1
ATOM 660 C C . ILE A 1 83 ? -19.650 -6.175 20.268 1.00 86.69 83 ILE A C 1
ATOM 662 O O . ILE A 1 83 ? -20.309 -7.005 20.890 1.00 86.69 83 ILE A O 1
ATOM 666 N N . LYS A 1 84 ? -20.144 -4.969 19.960 1.00 83.50 84 LYS A N 1
ATOM 667 C CA . LYS A 1 84 ? -21.505 -4.535 20.335 1.00 83.50 84 LYS A CA 1
ATOM 668 C C . LYS A 1 84 ? -22.600 -5.241 19.528 1.00 83.50 84 LYS A C 1
ATOM 670 O O . LYS A 1 84 ? -23.718 -5.397 20.001 1.00 83.50 84 LYS A O 1
ATOM 675 N N . SER A 1 85 ? -22.299 -5.601 18.280 1.00 85.31 85 SER A N 1
ATOM 676 C CA . SER A 1 85 ? -23.229 -6.231 17.338 1.00 85.31 85 SER A CA 1
ATOM 677 C C . SER A 1 85 ? -22.456 -6.954 16.234 1.00 85.31 85 SER A C 1
ATOM 679 O O . SER A 1 85 ? -21.313 -6.600 15.947 1.00 85.31 85 SER A O 1
ATOM 681 N N . LEU A 1 86 ? -23.102 -7.920 15.572 1.00 83.50 86 LEU A N 1
ATOM 682 C CA . LEU A 1 86 ? -22.526 -8.720 14.485 1.00 83.50 86 LEU A CA 1
ATOM 683 C C . LEU A 1 86 ? -22.019 -7.867 13.305 1.00 83.50 86 LEU A C 1
ATOM 685 O O . LEU A 1 86 ? -21.105 -8.281 12.601 1.00 83.50 86 LEU A O 1
ATOM 689 N N . LYS A 1 87 ? -22.572 -6.661 13.114 1.00 84.12 87 LYS A N 1
ATOM 690 C CA . LYS A 1 87 ? -22.123 -5.697 12.093 1.00 84.12 87 LYS A CA 1
ATOM 691 C C . LYS A 1 87 ? -20.689 -5.197 12.321 1.00 84.12 87 LYS A C 1
ATOM 693 O O . LYS A 1 87 ? -19.997 -4.874 11.365 1.00 84.12 87 LYS A O 1
ATOM 698 N N . TYR A 1 88 ? -20.253 -5.139 13.575 1.00 84.44 88 TYR A N 1
ATOM 699 C CA . TYR A 1 88 ? -18.922 -4.679 13.985 1.00 84.44 88 TYR A CA 1
ATOM 700 C C . TYR A 1 88 ? -17.964 -5.856 14.194 1.00 84.44 88 TYR A C 1
ATOM 702 O O . TYR A 1 88 ? -17.023 -5.778 14.972 1.00 84.44 88 TYR A O 1
ATOM 710 N N . ARG A 1 89 ? -18.233 -7.000 13.564 1.00 90.12 89 ARG A N 1
ATOM 711 C CA . ARG A 1 89 ? -17.349 -8.154 13.672 1.00 90.12 89 ARG A CA 1
ATOM 712 C C . ARG A 1 89 ? -16.132 -7.971 12.772 1.00 90.12 89 ARG A C 1
ATOM 714 O O . ARG A 1 89 ? -16.273 -7.668 11.589 1.00 90.12 89 ARG A O 1
ATOM 721 N N . HIS A 1 90 ? -14.957 -8.261 13.317 1.00 90.75 90 HIS A N 1
ATOM 722 C CA . HIS A 1 90 ? -13.721 -8.351 12.553 1.00 90.75 90 HIS A CA 1
ATOM 723 C C . HIS A 1 90 ? -13.675 -9.697 11.829 1.00 90.75 90 HIS A C 1
ATOM 725 O O . HIS A 1 90 ? -13.290 -10.720 12.402 1.00 90.75 90 HIS A O 1
ATOM 731 N N . TRP A 1 91 ? -14.120 -9.719 10.572 1.00 89.94 91 TRP A N 1
ATOM 732 C CA . TRP A 1 91 ? -14.297 -10.948 9.788 1.00 89.94 91 TRP A CA 1
ATOM 733 C C . TRP A 1 91 ? -13.002 -11.725 9.561 1.00 89.94 91 TRP A C 1
ATOM 735 O O . TRP A 1 91 ? -13.026 -12.949 9.601 1.00 89.94 91 TRP A O 1
ATOM 745 N N . LEU A 1 92 ? -11.884 -11.028 9.350 1.00 91.38 92 LEU A N 1
ATOM 746 C CA . LEU A 1 92 ? -10.555 -11.638 9.218 1.00 91.38 92 LEU A CA 1
ATOM 747 C C . LEU A 1 92 ? -9.703 -11.492 10.486 1.00 91.38 92 LEU A C 1
ATOM 749 O O . LEU A 1 92 ? -8.530 -11.856 10.484 1.00 91.38 92 LEU A O 1
ATOM 753 N N . GLY A 1 93 ? -10.305 -11.027 11.582 1.00 91.62 93 GLY A N 1
ATOM 754 C CA . GLY A 1 93 ? -9.611 -10.804 12.843 1.00 91.62 93 GLY A CA 1
ATOM 755 C C . GLY A 1 93 ? -8.908 -9.451 12.934 1.00 91.62 93 GLY A C 1
ATOM 756 O O . GLY A 1 93 ? -9.080 -8.572 12.084 1.00 91.62 93 GLY A O 1
ATOM 757 N N . THR A 1 94 ? -8.136 -9.292 14.007 1.00 93.75 94 THR A N 1
ATOM 758 C CA . THR A 1 94 ? -7.419 -8.056 14.333 1.00 93.75 94 THR A CA 1
ATOM 759 C C . THR A 1 94 ? -5.921 -8.282 14.493 1.00 93.75 94 THR A C 1
ATOM 761 O O . THR A 1 94 ? -5.476 -9.366 14.868 1.00 93.75 94 THR A O 1
ATOM 764 N N . ASP A 1 95 ? -5.145 -7.235 14.223 1.00 91.94 95 ASP A N 1
ATOM 765 C CA . ASP A 1 95 ? -3.699 -7.194 14.467 1.00 91.94 95 ASP A CA 1
ATOM 766 C C . ASP A 1 95 ? -3.366 -6.948 15.961 1.00 91.94 95 ASP A C 1
ATOM 768 O O . ASP A 1 95 ? -4.262 -6.744 16.787 1.00 91.94 95 ASP A O 1
ATOM 772 N N . GLN A 1 96 ? -2.079 -6.916 16.329 1.00 91.38 96 GLN A N 1
ATOM 773 C CA . GLN A 1 96 ? -1.589 -6.703 17.699 1.00 91.38 96 GLN A CA 1
ATOM 774 C C . GLN A 1 96 ? -2.237 -5.491 18.373 1.00 91.38 96 GLN A C 1
ATOM 776 O O . GLN A 1 96 ? -2.669 -5.557 19.525 1.00 91.38 96 GLN A O 1
ATOM 781 N N . ILE A 1 97 ? -2.325 -4.393 17.626 1.00 91.25 97 ILE A N 1
ATOM 782 C CA . ILE A 1 97 ? -2.860 -3.115 18.091 1.00 91.25 97 ILE A CA 1
ATOM 783 C C . ILE A 1 97 ? -4.378 -2.988 17.914 1.00 91.25 97 ILE A C 1
ATOM 785 O O . ILE A 1 97 ? -4.915 -1.944 18.244 1.00 91.25 97 ILE A O 1
ATOM 789 N N . GLY A 1 98 ? -5.084 -4.014 17.423 1.00 89.38 98 GLY A N 1
ATOM 790 C CA . GLY A 1 98 ? -6.545 -3.979 17.262 1.00 89.38 98 GLY A CA 1
ATOM 791 C C . GLY A 1 98 ? -7.037 -3.360 15.947 1.00 89.38 98 GLY A C 1
ATOM 792 O O . GLY A 1 98 ? -8.170 -2.894 15.872 1.00 89.38 98 GLY A O 1
ATOM 793 N N . ARG A 1 99 ? -6.200 -3.317 14.902 1.00 91.94 99 ARG A N 1
ATOM 794 C CA . ARG A 1 99 ? -6.619 -2.905 13.547 1.00 91.94 99 ARG A CA 1
ATOM 795 C C . ARG A 1 99 ? -7.329 -4.051 12.834 1.00 91.94 99 ARG A C 1
ATOM 797 O O . ARG A 1 99 ? -6.885 -5.192 12.935 1.00 91.94 99 ARG A O 1
ATOM 804 N N . ASP A 1 100 ? -8.386 -3.740 12.088 1.00 93.06 100 ASP A N 1
ATOM 805 C CA . ASP A 1 100 ? -9.123 -4.732 11.300 1.00 93.06 100 ASP A CA 1
ATOM 806 C C . ASP A 1 100 ? -8.310 -5.202 10.081 1.00 93.06 100 ASP A C 1
ATOM 808 O O . ASP A 1 100 ? -7.896 -4.399 9.237 1.00 93.06 100 ASP A O 1
ATOM 812 N N . VAL A 1 101 ? -8.093 -6.517 9.979 1.00 92.62 101 VAL A N 1
ATOM 813 C CA . VAL A 1 101 ? -7.286 -7.117 8.904 1.00 92.62 101 VAL A CA 1
ATOM 814 C C . VAL A 1 101 ? -7.999 -7.024 7.553 1.00 92.62 101 VAL A C 1
ATOM 816 O O . VAL A 1 101 ? -7.359 -6.755 6.536 1.00 92.62 101 VAL A O 1
ATOM 819 N N . LEU A 1 102 ? -9.326 -7.189 7.520 1.00 91.19 102 LEU A N 1
ATOM 820 C CA . LEU A 1 102 ? -10.100 -7.165 6.276 1.00 91.19 102 LEU A CA 1
ATOM 821 C C . LEU A 1 102 ? -10.121 -5.767 5.647 1.00 91.19 102 LEU A C 1
ATOM 823 O O . LEU A 1 102 ? -9.876 -5.628 4.449 1.00 91.19 102 LEU A O 1
ATOM 827 N N . ALA A 1 103 ? -10.346 -4.728 6.449 1.00 89.81 103 ALA A N 1
ATOM 828 C CA . ALA A 1 103 ? -10.252 -3.336 6.027 1.00 89.81 103 ALA A CA 1
ATOM 829 C C . ALA A 1 103 ? -8.840 -3.007 5.516 1.00 89.81 103 ALA A C 1
ATOM 831 O O . ALA A 1 103 ? -8.690 -2.334 4.495 1.00 89.81 103 ALA A O 1
ATOM 832 N N . GLY A 1 104 ? -7.802 -3.535 6.177 1.00 90.31 104 GLY A N 1
ATOM 833 C CA . GLY A 1 104 ? -6.418 -3.444 5.712 1.00 90.31 104 GLY A CA 1
ATOM 834 C C . GLY A 1 104 ? -6.205 -4.080 4.335 1.00 90.31 104 GLY A C 1
ATOM 835 O O . GLY A 1 104 ? -5.606 -3.456 3.460 1.00 90.31 104 GLY A O 1
ATOM 836 N N . MET A 1 105 ? -6.740 -5.284 4.112 1.00 90.06 105 MET A N 1
ATOM 837 C CA . MET A 1 105 ? -6.641 -5.986 2.827 1.00 90.06 105 MET A CA 1
ATOM 838 C C . MET A 1 105 ? -7.377 -5.260 1.699 1.00 90.06 105 MET A C 1
ATOM 840 O O . MET A 1 105 ? -6.831 -5.138 0.605 1.00 90.06 105 MET A O 1
ATOM 844 N N . ILE A 1 106 ? -8.584 -4.746 1.952 1.00 89.12 106 ILE A N 1
ATOM 845 C CA . ILE A 1 106 ? -9.358 -3.988 0.955 1.00 89.12 106 ILE A CA 1
ATOM 846 C C . ILE A 1 106 ? -8.607 -2.716 0.554 1.00 89.12 106 ILE A C 1
ATOM 848 O O . ILE A 1 106 ? -8.453 -2.437 -0.636 1.00 89.12 106 ILE A O 1
ATOM 852 N N . ASN A 1 107 ? -8.073 -1.981 1.533 1.00 87.25 107 ASN A N 1
ATOM 853 C CA . ASN A 1 107 ? -7.278 -0.788 1.263 1.00 87.25 107 ASN A CA 1
ATOM 854 C C . ASN A 1 107 ? -5.980 -1.122 0.502 1.00 87.25 107 ASN A C 1
ATOM 856 O O . ASN A 1 107 ? -5.624 -0.440 -0.455 1.00 87.25 107 ASN A O 1
ATOM 860 N N . GLY A 1 108 ? -5.294 -2.206 0.873 1.00 87.38 108 GLY A N 1
ATOM 861 C CA . GLY A 1 108 ? -4.102 -2.683 0.165 1.00 87.38 108 GLY A CA 1
ATOM 862 C C . GLY A 1 108 ? -4.386 -3.090 -1.285 1.00 87.38 108 GLY A C 1
ATOM 863 O O . GLY A 1 108 ? -3.622 -2.746 -2.189 1.00 87.38 108 GLY A O 1
ATOM 864 N N . ALA A 1 109 ? -5.510 -3.767 -1.533 1.00 87.62 109 ALA A N 1
ATOM 865 C CA . ALA A 1 109 ? -5.955 -4.123 -2.878 1.00 87.62 109 ALA A CA 1
ATOM 866 C C . ALA A 1 109 ? -6.223 -2.877 -3.735 1.00 87.62 109 ALA A C 1
ATOM 868 O O . ALA A 1 109 ? -5.788 -2.823 -4.885 1.00 87.62 109 ALA A O 1
ATOM 869 N N . ARG A 1 110 ? -6.866 -1.850 -3.164 1.00 83.31 110 ARG A N 1
ATOM 870 C CA . ARG A 1 110 ? -7.080 -0.560 -3.829 1.00 83.31 110 ARG A CA 1
ATOM 871 C C . ARG A 1 110 ? -5.756 0.086 -4.251 1.00 83.31 110 ARG A C 1
ATOM 873 O O . ARG A 1 110 ? -5.575 0.362 -5.435 1.00 83.31 110 ARG A O 1
ATOM 880 N N . VAL A 1 111 ? -4.821 0.258 -3.314 1.00 84.88 111 VAL A N 1
ATOM 881 C CA . VAL A 1 111 ? -3.514 0.884 -3.592 1.00 84.88 111 VAL A CA 1
ATOM 882 C C . VAL A 1 111 ? -2.737 0.096 -4.652 1.00 84.88 111 VAL A C 1
ATOM 884 O O . VAL A 1 111 ? -2.135 0.681 -5.549 1.00 84.88 111 VAL A O 1
ATOM 887 N N . SER A 1 112 ? -2.795 -1.238 -4.606 1.00 88.75 112 SER A N 1
ATOM 888 C CA . SER A 1 112 ? -2.112 -2.098 -5.583 1.00 88.75 112 SER A CA 1
ATOM 889 C C . SER A 1 112 ? -2.634 -1.891 -7.008 1.00 88.75 112 SER A C 1
ATOM 891 O O . SER A 1 112 ? -1.852 -1.851 -7.957 1.00 88.75 112 SER A O 1
ATOM 893 N N . VAL A 1 113 ? -3.952 -1.732 -7.165 1.00 86.88 113 VAL A N 1
ATOM 894 C CA . VAL A 1 113 ? -4.579 -1.466 -8.468 1.00 86.88 113 VAL A CA 1
ATOM 895 C C . VAL A 1 113 ? -4.229 -0.068 -8.976 1.00 86.88 113 VAL A C 1
ATOM 897 O O . VAL A 1 113 ? -3.912 0.075 -10.155 1.00 86.88 113 VAL A O 1
ATOM 900 N N . GLU A 1 114 ? -4.248 0.947 -8.109 1.00 83.62 114 GLU A N 1
ATOM 901 C CA . GLU A 1 114 ? -3.885 2.324 -8.473 1.00 83.62 114 GLU A CA 1
ATOM 902 C C . GLU A 1 114 ? -2.437 2.408 -8.980 1.00 83.62 114 GLU A C 1
ATOM 904 O O . GLU A 1 114 ? -2.185 2.917 -10.075 1.00 83.62 114 GLU A O 1
ATOM 909 N N . VAL A 1 115 ? -1.486 1.837 -8.234 1.00 87.62 115 VAL A N 1
ATOM 910 C CA . VAL A 1 115 ? -0.066 1.830 -8.619 1.00 87.62 115 VAL A CA 1
ATOM 911 C C . VAL A 1 115 ? 0.167 0.983 -9.870 1.00 87.62 115 VAL A C 1
ATOM 913 O O . VAL A 1 115 ? 0.915 1.395 -10.756 1.00 87.62 115 VAL A O 1
ATOM 916 N N . GLY A 1 116 ? -0.493 -0.173 -9.986 1.00 88.94 116 GLY A N 1
ATOM 917 C CA . GLY A 1 116 ? -0.398 -1.025 -11.172 1.00 88.94 116 GLY A CA 1
ATOM 918 C C . GLY A 1 116 ? -0.889 -0.320 -12.437 1.00 88.94 116 GLY A C 1
ATOM 919 O O . GLY A 1 116 ? -0.223 -0.365 -13.471 1.00 88.94 116 GLY A O 1
ATOM 920 N N . PHE A 1 117 ? -2.017 0.389 -12.349 1.00 86.94 117 PHE A N 1
ATOM 921 C CA . PHE A 1 117 ? -2.561 1.155 -13.467 1.00 86.94 117 PHE A CA 1
ATOM 922 C C . PHE A 1 117 ? -1.624 2.292 -13.893 1.00 86.94 117 PHE A C 1
ATOM 924 O O . PHE A 1 117 ? -1.323 2.428 -15.080 1.00 86.94 117 PHE A O 1
ATOM 931 N N . LEU A 1 118 ? -1.103 3.064 -12.933 1.00 89.38 118 LEU A N 1
ATOM 932 C CA . LEU A 1 118 ? -0.132 4.128 -13.207 1.00 89.38 118 LEU A CA 1
ATOM 933 C C . LEU A 1 118 ? 1.166 3.581 -13.815 1.00 89.38 118 LEU A C 1
ATOM 935 O O . LEU A 1 118 ? 1.683 4.151 -14.775 1.00 89.38 118 LEU A O 1
ATOM 939 N N . GLY A 1 119 ? 1.668 2.454 -13.305 1.00 94.00 119 GLY A N 1
ATOM 940 C CA . GLY A 1 119 ? 2.871 1.801 -13.815 1.00 94.00 119 GLY A CA 1
ATOM 941 C C . GLY A 1 119 ? 2.722 1.342 -15.266 1.00 94.00 119 GLY A C 1
ATOM 942 O O . GLY A 1 119 ? 3.585 1.635 -16.093 1.00 94.00 119 GLY A O 1
ATOM 943 N N . ILE A 1 120 ? 1.604 0.688 -15.601 1.00 95.25 120 ILE A N 1
ATOM 944 C CA . ILE A 1 120 ? 1.304 0.263 -16.978 1.00 95.25 120 ILE A CA 1
ATOM 945 C C . ILE A 1 120 ? 1.146 1.479 -17.895 1.00 95.25 120 ILE A C 1
ATOM 947 O O . ILE A 1 120 ? 1.690 1.480 -18.997 1.00 95.25 120 ILE A O 1
ATOM 951 N N . GLY A 1 121 ? 0.447 2.524 -17.442 1.00 94.44 121 GLY A N 1
ATOM 952 C CA . GLY A 1 121 ? 0.271 3.757 -18.209 1.00 94.44 121 GLY A CA 1
ATOM 953 C C . GLY A 1 121 ? 1.604 4.424 -18.553 1.00 94.44 121 GLY A C 1
ATOM 954 O O . GLY A 1 121 ? 1.854 4.750 -19.712 1.00 94.44 121 GLY A O 1
ATOM 955 N N . LEU A 1 122 ? 2.500 4.560 -17.573 1.00 94.25 122 LEU A N 1
ATOM 956 C CA . LEU A 1 122 ? 3.834 5.124 -17.789 1.00 94.25 122 LEU A CA 1
ATOM 957 C C . LEU A 1 122 ? 4.695 4.243 -18.699 1.00 94.25 122 LEU A C 1
ATOM 959 O O . LEU A 1 122 ? 5.325 4.756 -19.624 1.00 94.25 122 LEU A O 1
ATOM 963 N N . ALA A 1 123 ? 4.694 2.926 -18.481 1.00 95.44 123 ALA A N 1
ATOM 964 C CA . ALA A 1 123 ? 5.424 1.987 -19.327 1.00 95.44 123 ALA A CA 1
ATOM 965 C C . ALA A 1 123 ? 4.937 2.037 -20.783 1.00 95.44 123 ALA A C 1
ATOM 967 O O . ALA A 1 123 ? 5.755 2.023 -21.701 1.00 95.44 123 ALA A O 1
ATOM 968 N N . ALA A 1 124 ? 3.624 2.154 -20.999 1.00 96.50 124 ALA A N 1
ATOM 969 C CA . ALA A 1 124 ? 3.042 2.298 -22.326 1.00 96.50 124 ALA A CA 1
ATOM 970 C C . ALA A 1 124 ? 3.467 3.613 -22.991 1.00 96.50 124 ALA A C 1
ATOM 972 O O . ALA A 1 124 ? 3.911 3.588 -24.133 1.00 96.50 124 ALA A O 1
ATOM 973 N N . ILE A 1 125 ? 3.404 4.748 -22.285 1.00 96.62 125 ILE A N 1
ATOM 974 C CA . ILE A 1 125 ? 3.832 6.049 -22.827 1.00 96.62 125 ILE A CA 1
ATOM 975 C C . ILE A 1 125 ? 5.309 6.003 -23.228 1.00 96.62 125 ILE A C 1
ATOM 977 O O . ILE A 1 125 ? 5.655 6.334 -24.361 1.00 96.62 125 ILE A O 1
ATOM 981 N N . ILE A 1 126 ? 6.181 5.549 -22.325 1.00 95.50 126 ILE A N 1
ATOM 982 C CA . ILE A 1 126 ? 7.623 5.466 -22.581 1.00 95.50 126 ILE A CA 1
ATOM 983 C C . ILE A 1 126 ? 7.908 4.478 -23.716 1.00 95.50 126 ILE A C 1
ATOM 985 O O . ILE A 1 126 ? 8.675 4.790 -24.624 1.00 95.50 126 ILE A O 1
ATOM 989 N N . GLY A 1 127 ? 7.268 3.308 -23.700 1.00 94.44 127 GLY A N 1
ATOM 990 C CA . GLY A 1 127 ? 7.425 2.279 -24.723 1.00 94.44 127 GLY A CA 1
ATOM 991 C C . GLY A 1 127 ? 6.972 2.745 -26.106 1.00 94.44 127 GLY A C 1
ATOM 992 O O . GLY A 1 127 ? 7.683 2.521 -27.081 1.00 94.44 127 GLY A O 1
ATOM 993 N N . ILE A 1 128 ? 5.839 3.449 -26.200 1.00 95.88 128 ILE A N 1
ATOM 994 C CA . ILE A 1 128 ? 5.337 4.020 -27.457 1.00 95.88 128 ILE A CA 1
ATOM 995 C C . ILE A 1 128 ? 6.284 5.105 -27.965 1.00 95.88 128 ILE A C 1
ATOM 997 O O . ILE A 1 128 ? 6.606 5.105 -29.151 1.00 95.88 128 ILE A O 1
ATOM 1001 N N . LEU A 1 129 ? 6.757 6.005 -27.097 1.00 94.44 129 LEU A N 1
ATOM 1002 C CA . LEU A 1 129 ? 7.706 7.048 -27.488 1.00 94.44 129 LEU A CA 1
ATOM 1003 C C . LEU A 1 129 ? 9.006 6.427 -28.006 1.00 94.44 129 LEU A C 1
ATOM 1005 O O . LEU A 1 129 ? 9.388 6.680 -29.146 1.00 94.44 129 LEU A O 1
ATOM 1009 N N . LEU A 1 130 ? 9.652 5.566 -27.215 1.00 87.88 130 LEU A N 1
ATOM 1010 C CA . LEU A 1 130 ? 10.907 4.913 -27.596 1.00 87.88 130 LEU A CA 1
ATOM 1011 C C . LEU A 1 130 ? 10.747 4.028 -28.839 1.00 87.88 130 LEU A C 1
ATOM 1013 O O . LEU A 1 130 ? 11.598 4.064 -29.727 1.00 87.88 130 LEU A O 1
ATOM 1017 N N . GLY A 1 131 ? 9.649 3.278 -28.938 1.00 87.88 131 GLY A N 1
ATOM 1018 C CA . GLY A 1 131 ? 9.329 2.458 -30.103 1.00 87.88 131 GLY A CA 1
ATOM 1019 C C . GLY A 1 131 ? 9.112 3.297 -31.362 1.00 87.88 131 GLY A C 1
ATOM 1020 O O . GLY A 1 131 ? 9.664 2.976 -32.412 1.00 87.88 131 GLY A O 1
ATOM 1021 N N . SER A 1 132 ? 8.390 4.416 -31.253 1.00 89.62 132 SER A N 1
ATOM 1022 C CA . SER A 1 132 ? 8.165 5.348 -32.368 1.00 89.62 132 SER A CA 1
ATOM 1023 C C . SER A 1 132 ? 9.463 6.021 -32.812 1.00 89.62 132 SER A C 1
ATOM 1025 O O . SER A 1 132 ? 9.731 6.096 -34.008 1.00 89.62 132 SER A O 1
ATOM 1027 N N . PHE A 1 133 ? 10.312 6.446 -31.867 1.00 84.94 133 PHE A N 1
ATOM 1028 C CA . PHE A 1 133 ? 11.643 6.983 -32.163 1.00 84.94 133 PHE A CA 1
ATOM 1029 C C . PHE A 1 133 ? 12.522 5.951 -32.881 1.00 84.94 133 PHE A C 1
ATOM 1031 O O . PHE A 1 133 ? 13.141 6.267 -33.897 1.00 84.94 133 PHE A O 1
ATOM 1038 N N . SER A 1 134 ? 12.540 4.706 -32.399 1.00 82.50 134 SER A N 1
ATOM 1039 C CA . SER A 1 134 ? 13.285 3.617 -33.038 1.00 82.50 134 SER A CA 1
ATOM 1040 C C . SER A 1 134 ? 12.748 3.276 -34.432 1.00 82.50 134 SER A C 1
ATOM 1042 O O . SER A 1 134 ? 13.532 2.927 -35.313 1.00 82.50 134 SER A O 1
ATOM 1044 N N . GLY A 1 135 ? 11.432 3.363 -34.641 1.00 81.69 135 GLY A N 1
ATOM 1045 C CA . GLY A 1 135 ? 10.796 3.136 -35.939 1.00 81.69 135 GLY A CA 1
ATOM 1046 C C . GLY A 1 135 ? 11.063 4.260 -36.944 1.00 81.69 135 GLY A C 1
ATOM 1047 O O . GLY A 1 135 ? 11.318 3.976 -38.110 1.00 81.69 135 GLY A O 1
ATOM 1048 N N . PHE A 1 136 ? 11.060 5.521 -36.495 1.00 82.75 136 PHE A N 1
ATOM 1049 C CA . PHE A 1 136 ? 11.264 6.695 -37.351 1.00 82.75 136 PHE A CA 1
ATOM 1050 C C . PHE A 1 136 ? 12.699 6.813 -37.874 1.00 82.75 136 PHE A C 1
ATOM 1052 O O . PHE A 1 136 ? 12.908 7.050 -39.060 1.00 82.75 136 PHE A O 1
ATOM 1059 N N . PHE A 1 137 ? 13.701 6.636 -37.007 1.00 75.94 137 PHE A N 1
ATOM 1060 C CA . PHE A 1 137 ? 15.103 6.777 -37.414 1.00 75.94 137 PHE A CA 1
ATOM 1061 C C . PHE A 1 137 ? 15.648 5.555 -38.166 1.00 75.94 137 PHE A C 1
ATOM 1063 O O . PHE A 1 137 ? 16.693 5.658 -38.814 1.00 75.94 137 PHE A O 1
ATOM 1070 N N . GLY A 1 138 ? 14.947 4.414 -38.111 1.00 67.44 138 GLY A N 1
ATOM 1071 C CA . GLY A 1 138 ? 15.415 3.150 -38.671 1.00 67.44 138 GLY A CA 1
ATOM 1072 C C . GLY A 1 138 ? 16.772 2.713 -38.097 1.00 67.44 138 GLY A C 1
ATOM 1073 O O . GLY A 1 138 ? 17.461 3.446 -37.388 1.00 67.44 138 GLY A O 1
ATOM 1074 N N . ASN A 1 139 ? 17.214 1.496 -38.415 1.00 62.47 139 ASN A N 1
ATOM 1075 C CA . ASN A 1 139 ? 18.495 0.935 -37.949 1.00 62.47 139 ASN A CA 1
ATOM 1076 C C . ASN A 1 139 ? 19.735 1.599 -38.596 1.00 62.47 139 ASN A C 1
ATOM 1078 O O . ASN A 1 139 ? 20.708 0.915 -38.913 1.00 62.47 139 ASN A O 1
ATOM 1082 N N . TYR A 1 140 ? 19.722 2.912 -38.848 1.00 58.88 140 TYR A N 1
ATOM 1083 C CA . TYR A 1 140 ? 20.662 3.531 -39.777 1.00 58.88 140 TYR A CA 1
ATOM 1084 C C . TYR A 1 140 ? 22.105 3.569 -39.252 1.00 58.88 140 TYR A C 1
ATOM 1086 O O . TYR A 1 140 ? 23.022 3.599 -40.067 1.00 58.88 140 TYR A O 1
ATOM 1094 N N . ARG A 1 141 ? 22.354 3.522 -37.927 1.00 56.91 141 ARG A N 1
ATOM 1095 C CA . ARG A 1 141 ? 23.734 3.528 -37.373 1.00 56.91 141 ARG A CA 1
ATOM 1096 C C . ARG A 1 141 ? 23.979 2.802 -36.040 1.00 56.91 141 ARG A C 1
ATOM 1098 O O . ARG A 1 141 ? 25.124 2.756 -35.603 1.00 56.91 141 ARG A O 1
ATOM 1105 N N . ILE A 1 142 ? 22.963 2.252 -35.371 1.00 60.78 142 ILE A N 1
ATOM 1106 C CA . ILE A 1 142 ? 23.107 1.709 -34.006 1.00 60.78 142 ILE A CA 1
ATOM 1107 C C . ILE A 1 142 ? 22.506 0.295 -33.954 1.00 60.78 142 ILE A C 1
ATOM 1109 O O . ILE A 1 142 ? 21.340 0.118 -33.628 1.00 60.78 142 ILE A O 1
ATOM 1113 N N . LYS A 1 143 ? 23.295 -0.730 -34.305 1.00 64.62 143 LYS A N 1
ATOM 1114 C CA . LYS A 1 143 ? 22.921 -2.147 -34.122 1.00 64.62 143 LYS A CA 1
ATOM 1115 C C . LYS A 1 143 ? 23.510 -2.678 -32.816 1.00 64.62 143 LYS A C 1
ATOM 1117 O O . LYS A 1 143 ? 24.653 -3.115 -32.780 1.00 64.62 143 LYS A O 1
ATOM 1122 N N . TRP A 1 144 ? 22.749 -2.648 -31.730 1.00 65.81 144 TRP A N 1
ATOM 1123 C CA . TRP A 1 144 ? 23.164 -3.367 -30.523 1.00 65.81 144 TRP A CA 1
ATOM 1124 C C . TRP A 1 144 ? 22.850 -4.849 -30.710 1.00 65.81 144 TRP A C 1
ATOM 1126 O O . TRP A 1 144 ? 21.700 -5.206 -30.960 1.00 65.81 144 TRP A O 1
ATOM 1136 N N . SER A 1 145 ? 23.866 -5.712 -30.633 1.00 73.75 145 SER A N 1
ATOM 1137 C CA . SER A 1 145 ? 23.652 -7.157 -30.728 1.00 73.75 145 SER A CA 1
ATOM 1138 C C . SER A 1 145 ? 22.868 -7.654 -29.508 1.00 73.75 145 SER A C 1
ATOM 1140 O O . SER A 1 145 ? 23.003 -7.114 -28.406 1.00 73.75 145 SER A O 1
ATOM 1142 N N . ILE A 1 146 ? 22.057 -8.703 -29.689 1.00 75.44 146 ILE A N 1
ATOM 1143 C CA . ILE A 1 146 ? 21.304 -9.320 -28.584 1.00 75.44 146 ILE A CA 1
ATOM 1144 C C . ILE A 1 146 ? 22.261 -9.768 -27.462 1.00 75.44 146 ILE A C 1
ATOM 1146 O O . ILE A 1 146 ? 21.951 -9.631 -26.283 1.00 75.44 146 ILE A O 1
ATOM 1150 N N . GLY A 1 147 ? 23.470 -10.217 -27.831 1.00 77.69 147 GLY A N 1
ATOM 1151 C CA . GLY A 1 147 ? 24.530 -10.583 -26.893 1.00 77.69 147 GLY A CA 1
ATOM 1152 C C . GLY A 1 147 ? 25.026 -9.396 -26.068 1.00 77.69 147 GLY A C 1
ATOM 1153 O O . GLY A 1 147 ? 25.191 -9.528 -24.859 1.00 77.69 147 GLY A O 1
ATOM 1154 N N . GLN A 1 148 ? 25.181 -8.214 -26.676 1.00 76.69 148 GLN A N 1
ATOM 1155 C CA . GLN A 1 148 ? 25.553 -6.991 -25.956 1.00 76.69 148 GLN A CA 1
ATOM 1156 C C . GLN A 1 148 ? 24.484 -6.593 -24.928 1.00 76.69 148 GLN A C 1
ATOM 1158 O O . GLN A 1 148 ? 24.815 -6.203 -23.809 1.00 76.69 148 GLN A O 1
ATOM 1163 N N . TRP A 1 149 ? 23.204 -6.723 -25.289 1.00 79.56 149 TRP A N 1
ATOM 1164 C CA . TRP A 1 149 ? 22.080 -6.454 -24.389 1.00 79.56 149 TRP A CA 1
ATOM 1165 C C . TRP A 1 149 ? 22.060 -7.403 -23.192 1.00 79.56 149 TRP A C 1
ATOM 1167 O O . TRP A 1 149 ? 21.949 -6.948 -22.055 1.00 79.56 149 TRP A O 1
ATOM 1177 N N . VAL A 1 150 ? 22.234 -8.706 -23.430 1.00 83.25 150 VAL A N 1
ATOM 1178 C CA . VAL A 1 150 ? 22.289 -9.713 -22.360 1.00 83.25 150 VAL A CA 1
ATOM 1179 C C . VAL A 1 150 ? 23.470 -9.451 -21.426 1.00 83.25 150 VAL A C 1
ATOM 1181 O O . VAL A 1 150 ? 23.284 -9.398 -20.211 1.00 83.25 150 VAL A O 1
ATOM 1184 N N . ILE A 1 151 ? 24.667 -9.210 -21.974 1.00 84.19 151 ILE A N 1
ATOM 1185 C CA . ILE A 1 151 ? 25.861 -8.890 -21.178 1.00 84.19 151 ILE A CA 1
ATOM 1186 C C . ILE A 1 151 ? 25.633 -7.615 -20.355 1.00 84.19 151 ILE A C 1
ATOM 1188 O O . ILE A 1 151 ? 25.978 -7.585 -19.173 1.00 84.19 151 ILE A O 1
ATOM 1192 N N . THR A 1 152 ? 25.022 -6.582 -20.940 1.00 84.62 152 THR A N 1
ATOM 1193 C CA . THR A 1 152 ? 24.728 -5.323 -20.238 1.00 84.62 152 THR A CA 1
ATOM 1194 C C . THR A 1 152 ? 23.770 -5.549 -19.068 1.00 84.62 152 THR A C 1
ATOM 1196 O O . THR A 1 152 ? 24.056 -5.102 -17.961 1.00 84.62 152 THR A O 1
ATOM 1199 N N . ILE A 1 153 ? 22.675 -6.289 -19.271 1.00 87.06 153 ILE A N 1
ATOM 1200 C CA . ILE A 1 153 ? 21.687 -6.576 -18.218 1.00 87.06 153 ILE A CA 1
ATOM 1201 C C . ILE A 1 153 ? 22.318 -7.385 -17.077 1.00 87.06 153 ILE A C 1
ATOM 1203 O O . ILE A 1 153 ? 22.203 -6.997 -15.915 1.00 87.06 153 ILE A O 1
ATOM 1207 N N . VAL A 1 154 ? 23.026 -8.475 -17.392 1.00 88.94 154 VAL A N 1
ATOM 1208 C CA . VAL A 1 154 ? 23.679 -9.332 -16.384 1.00 88.94 154 VAL A CA 1
ATOM 1209 C C . VAL A 1 154 ? 24.720 -8.547 -15.583 1.00 88.94 154 VAL A C 1
ATOM 1211 O O . VAL A 1 154 ? 24.783 -8.652 -14.359 1.00 88.94 154 VAL A O 1
ATOM 1214 N N . SER A 1 155 ? 25.508 -7.709 -16.253 1.00 85.38 155 SER A N 1
ATOM 1215 C CA . SER A 1 155 ? 26.533 -6.908 -15.581 1.00 85.38 155 SER A CA 1
ATOM 1216 C C . SER A 1 155 ? 25.948 -5.792 -14.713 1.00 85.38 155 SER A C 1
ATOM 1218 O O . SER A 1 155 ? 26.500 -5.496 -13.656 1.00 85.38 155 SER A O 1
ATOM 1220 N N . LEU A 1 156 ? 24.830 -5.177 -15.120 1.00 87.81 156 LEU A N 1
ATOM 1221 C CA . LEU A 1 156 ? 24.132 -4.181 -14.301 1.00 87.81 156 LEU A CA 1
ATOM 1222 C C . LEU A 1 156 ? 23.604 -4.799 -13.002 1.00 87.81 156 LEU A C 1
ATOM 1224 O O . LEU A 1 156 ? 23.716 -4.179 -11.946 1.00 87.81 156 LEU A O 1
ATOM 1228 N N . LEU A 1 157 ? 23.093 -6.033 -13.057 1.00 89.56 157 LEU A N 1
ATOM 1229 C CA . LEU A 1 157 ? 22.692 -6.779 -11.861 1.00 89.56 157 LEU A CA 1
ATOM 1230 C C . LEU A 1 157 ? 23.891 -7.063 -10.944 1.00 89.56 157 LEU A C 1
ATOM 1232 O O . LEU A 1 157 ? 23.797 -6.866 -9.732 1.00 89.56 157 LEU A O 1
ATOM 1236 N N . ALA A 1 158 ? 25.032 -7.461 -11.514 1.00 87.25 158 ALA A N 1
ATOM 1237 C CA . ALA A 1 158 ? 26.263 -7.675 -10.755 1.00 87.25 158 ALA A CA 1
ATOM 1238 C C . ALA A 1 158 ? 26.766 -6.382 -10.084 1.00 87.25 158 ALA A C 1
ATOM 1240 O O . ALA A 1 158 ? 27.141 -6.399 -8.913 1.00 87.25 158 ALA A O 1
ATOM 1241 N N . LEU A 1 159 ? 26.716 -5.247 -10.791 1.00 87.62 159 LEU A N 1
ATOM 1242 C CA . LEU A 1 159 ? 27.060 -3.932 -10.243 1.00 87.62 159 LEU A CA 1
ATOM 1243 C C . LEU A 1 159 ? 26.106 -3.495 -9.133 1.00 87.62 159 LEU A C 1
ATOM 1245 O O . LEU A 1 159 ? 26.567 -2.964 -8.129 1.00 87.62 159 LEU A O 1
ATOM 1249 N N . ALA A 1 160 ? 24.801 -3.730 -9.281 1.00 87.44 160 ALA A N 1
ATOM 1250 C CA . ALA A 1 160 ? 23.820 -3.411 -8.247 1.00 87.44 160 ALA A CA 1
ATOM 1251 C C . ALA A 1 160 ? 24.067 -4.220 -6.963 1.00 87.44 160 ALA A C 1
ATOM 1253 O O . ALA A 1 160 ? 24.036 -3.663 -5.865 1.00 87.44 160 ALA A O 1
ATOM 1254 N N . TRP A 1 161 ? 24.383 -5.513 -7.094 1.00 88.75 161 TRP A N 1
ATOM 1255 C CA . TRP A 1 161 ? 24.770 -6.352 -5.959 1.00 88.75 161 TRP A CA 1
ATOM 1256 C C . TRP A 1 161 ? 26.048 -5.839 -5.289 1.00 88.75 161 TRP A C 1
ATOM 1258 O O . TRP A 1 161 ? 26.100 -5.662 -4.075 1.00 88.75 161 TRP A O 1
ATOM 1268 N N . LEU A 1 162 ? 27.065 -5.519 -6.084 1.00 86.62 162 LEU A N 1
ATOM 1269 C CA . LEU A 1 162 ? 28.344 -5.023 -5.588 1.00 86.62 162 LEU A CA 1
ATOM 1270 C C . LEU A 1 162 ? 28.198 -3.641 -4.921 1.00 86.62 162 LEU A C 1
ATOM 1272 O O . LEU A 1 162 ? 28.815 -3.392 -3.886 1.00 86.62 162 LEU A O 1
ATOM 1276 N N . ALA A 1 163 ? 27.321 -2.781 -5.444 1.00 86.88 163 ALA A N 1
ATOM 1277 C CA . ALA A 1 163 ? 26.983 -1.488 -4.855 1.00 86.88 163 ALA A CA 1
ATOM 1278 C C . ALA A 1 163 ? 26.279 -1.615 -3.497 1.00 86.88 163 ALA A C 1
ATOM 1280 O O . ALA A 1 163 ? 26.499 -0.786 -2.617 1.00 86.88 163 ALA A O 1
ATOM 1281 N N . TYR A 1 164 ? 25.468 -2.658 -3.311 1.00 88.25 164 TYR A N 1
ATOM 1282 C CA . TYR A 1 164 ? 24.869 -2.974 -2.016 1.00 88.25 164 TYR A CA 1
ATOM 1283 C C . TYR A 1 164 ? 25.907 -3.513 -1.023 1.00 88.25 164 TYR A C 1
ATOM 1285 O O . TYR A 1 164 ? 25.894 -3.127 0.140 1.00 88.25 164 TYR A O 1
ATOM 1293 N N . VAL A 1 165 ? 26.822 -4.379 -1.470 1.00 89.00 165 VAL A N 1
ATOM 1294 C CA . VAL A 1 165 ? 27.759 -5.104 -0.594 1.00 89.00 165 VAL A CA 1
ATOM 1295 C C . VAL A 1 165 ? 28.974 -4.266 -0.175 1.00 89.00 165 VAL A C 1
ATOM 1297 O O . VAL A 1 165 ? 29.371 -4.297 0.989 1.00 89.00 165 VAL A O 1
ATOM 1300 N N . LEU A 1 166 ? 29.583 -3.503 -1.087 1.00 85.12 166 LEU A N 1
ATOM 1301 C CA . LEU A 1 166 ? 30.834 -2.779 -0.816 1.00 85.12 166 LEU A CA 1
ATOM 1302 C C . LEU A 1 166 ? 30.791 -1.797 0.374 1.00 85.12 166 LEU A C 1
ATOM 1304 O O . LEU A 1 166 ? 31.783 -1.743 1.108 1.00 85.12 166 LEU A O 1
ATOM 1308 N N . PRO A 1 167 ? 29.703 -1.040 0.625 1.00 86.06 167 PRO A N 1
ATOM 1309 C CA . PRO A 1 167 ? 29.637 -0.127 1.766 1.00 86.06 167 PRO A CA 1
ATOM 1310 C C . PRO A 1 167 ? 29.751 -0.827 3.127 1.00 86.06 167 PRO A C 1
ATOM 1312 O O . PRO A 1 167 ? 30.233 -0.211 4.074 1.00 86.06 167 PRO A O 1
ATOM 1315 N N . PHE A 1 168 ? 29.370 -2.108 3.228 1.00 86.31 168 PHE A N 1
ATOM 1316 C CA . PHE A 1 168 ? 29.509 -2.889 4.465 1.00 86.31 168 PHE A CA 1
ATOM 1317 C C . PHE A 1 168 ? 30.970 -3.203 4.805 1.00 86.31 168 PHE A C 1
ATOM 1319 O O . PHE A 1 168 ? 31.327 -3.254 5.979 1.00 86.31 168 PHE A O 1
ATOM 1326 N N . TYR A 1 169 ? 31.819 -3.396 3.793 1.00 86.88 169 TYR A N 1
ATOM 1327 C CA . TYR A 1 169 ? 33.234 -3.729 3.979 1.00 86.88 169 TYR A CA 1
ATOM 1328 C C . TYR A 1 169 ? 34.140 -2.496 3.993 1.00 86.88 169 TYR A C 1
ATOM 1330 O O . TYR A 1 169 ? 35.185 -2.520 4.639 1.00 86.88 169 TYR A O 1
ATOM 1338 N N . TRP A 1 170 ? 33.757 -1.417 3.299 1.00 82.00 170 TRP A N 1
ATOM 1339 C CA . TRP A 1 170 ? 34.579 -0.207 3.190 1.00 82.00 170 TRP A CA 1
ATOM 1340 C C . TRP A 1 170 ? 33.785 1.097 3.400 1.00 82.00 170 TRP A C 1
ATOM 1342 O O . TRP A 1 170 ? 33.590 1.870 2.457 1.00 82.00 170 TRP A O 1
ATOM 1352 N N . PRO A 1 171 ? 33.365 1.411 4.641 1.00 81.75 171 PRO A N 1
ATOM 1353 C CA . PRO A 1 171 ? 32.396 2.480 4.916 1.00 81.75 171 PRO A CA 1
ATOM 1354 C C . PRO A 1 171 ? 32.853 3.891 4.514 1.00 81.75 171 PRO A C 1
ATOM 1356 O O . PRO A 1 171 ? 32.032 4.739 4.185 1.00 81.75 171 PRO A O 1
ATOM 1359 N N . GLN A 1 172 ? 34.164 4.148 4.531 1.00 81.94 172 GLN A N 1
ATOM 1360 C CA . GLN A 1 172 ? 34.732 5.489 4.335 1.00 81.94 172 GLN A CA 1
ATOM 1361 C C . GLN A 1 172 ? 34.882 5.864 2.848 1.00 81.94 172 GLN A C 1
ATOM 1363 O O . GLN A 1 172 ? 34.758 7.033 2.501 1.00 81.94 172 GLN A O 1
ATOM 1368 N N . ASN A 1 173 ? 35.100 4.875 1.965 1.00 81.31 173 ASN A N 1
ATOM 1369 C CA . ASN A 1 173 ? 35.400 5.089 0.535 1.00 81.31 173 ASN A CA 1
ATOM 1370 C C . ASN A 1 173 ? 34.522 4.262 -0.427 1.00 81.31 173 ASN A C 1
ATOM 1372 O O . ASN A 1 173 ? 34.668 4.387 -1.645 1.00 81.31 173 ASN A O 1
ATOM 1376 N N . GLY A 1 174 ? 33.615 3.417 0.079 1.00 76.00 174 GLY A N 1
ATOM 1377 C CA . GLY A 1 174 ? 32.851 2.460 -0.729 1.00 76.00 174 GLY A CA 1
ATOM 1378 C C . GLY A 1 174 ? 32.057 3.111 -1.863 1.00 76.00 174 GLY A C 1
ATOM 1379 O O . GLY A 1 174 ? 32.087 2.621 -2.988 1.00 76.00 174 GLY A O 1
ATOM 1380 N N . GLY A 1 175 ? 31.434 4.268 -1.612 1.00 79.38 175 GLY A N 1
ATOM 1381 C CA . GLY A 1 175 ? 30.668 5.002 -2.627 1.00 79.38 175 GLY A CA 1
ATOM 1382 C C . GLY A 1 175 ? 31.508 5.480 -3.818 1.00 79.38 175 GLY A C 1
ATOM 1383 O O . GLY A 1 175 ? 31.088 5.339 -4.965 1.00 79.38 175 GLY A O 1
ATOM 1384 N N . GLY A 1 176 ? 32.720 5.989 -3.565 1.00 82.81 176 GLY A N 1
ATOM 1385 C CA . GLY A 1 176 ? 33.623 6.460 -4.622 1.00 82.81 176 GLY A CA 1
ATOM 1386 C C . GLY A 1 176 ? 34.162 5.322 -5.491 1.00 82.81 176 GLY A C 1
ATOM 1387 O O . GLY A 1 176 ? 34.245 5.457 -6.711 1.00 82.81 176 GLY A O 1
ATOM 1388 N N . ILE A 1 177 ? 34.454 4.171 -4.877 1.00 82.31 177 ILE A N 1
ATOM 1389 C CA . ILE A 1 177 ? 34.909 2.965 -5.583 1.00 82.31 177 ILE A CA 1
ATOM 1390 C C . ILE A 1 177 ? 33.799 2.431 -6.496 1.00 82.31 177 ILE A C 1
ATOM 1392 O O . ILE A 1 177 ? 34.056 2.133 -7.661 1.00 82.31 177 ILE A O 1
ATOM 1396 N N . ILE A 1 178 ? 32.555 2.374 -6.007 1.00 83.69 178 ILE A N 1
ATOM 1397 C CA . ILE A 1 178 ? 31.393 1.969 -6.814 1.00 83.69 178 ILE A CA 1
ATOM 1398 C C . ILE A 1 178 ? 31.217 2.914 -8.003 1.00 83.69 178 ILE A C 1
ATOM 1400 O O . ILE A 1 178 ? 31.074 2.456 -9.134 1.00 83.69 178 ILE A O 1
ATOM 1404 N N . PHE A 1 179 ? 31.267 4.227 -7.769 1.00 82.69 179 PHE A N 1
ATOM 1405 C CA . PHE A 1 179 ? 31.122 5.217 -8.832 1.00 82.69 179 PHE A CA 1
ATOM 1406 C C . PHE A 1 179 ? 32.202 5.059 -9.916 1.00 82.69 179 PHE A C 1
ATOM 1408 O O . PHE A 1 179 ? 31.889 5.053 -11.108 1.00 82.69 179 PHE A O 1
ATOM 1415 N N . GLY A 1 180 ? 33.459 4.836 -9.516 1.00 85.62 180 GLY A N 1
ATOM 1416 C CA . GLY A 1 180 ? 34.559 4.555 -10.441 1.00 85.62 180 GLY A CA 1
ATOM 1417 C C . GLY A 1 180 ? 34.366 3.262 -11.242 1.00 85.62 180 GLY A C 1
ATOM 1418 O O . GLY A 1 180 ? 34.573 3.255 -12.455 1.00 85.62 180 GLY A O 1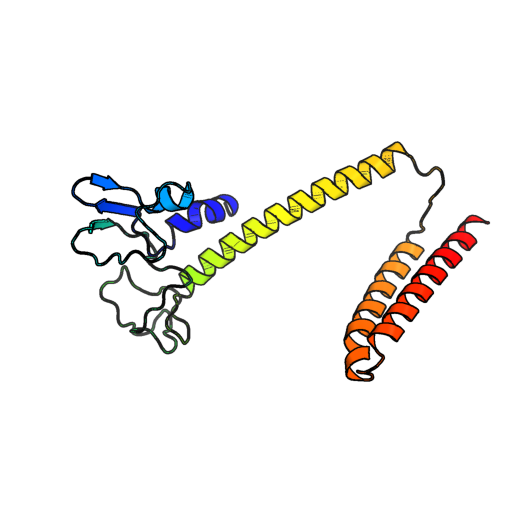
ATOM 1419 N N . LEU A 1 181 ? 33.912 2.183 -10.595 1.00 85.56 181 LEU A N 1
ATOM 1420 C CA . LEU A 1 181 ? 33.626 0.906 -11.257 1.00 85.56 181 LEU A CA 1
ATOM 1421 C C . LEU A 1 181 ? 32.470 1.016 -12.257 1.00 85.56 181 LEU A C 1
ATOM 1423 O O . LEU A 1 181 ? 32.552 0.439 -13.339 1.00 85.56 181 LEU A O 1
ATOM 1427 N N . VAL A 1 182 ? 31.427 1.787 -11.940 1.00 86.06 182 VAL A N 1
ATOM 1428 C CA . VAL A 1 182 ? 30.308 2.053 -12.858 1.00 86.06 182 VAL A CA 1
ATOM 1429 C C . VAL A 1 182 ? 30.791 2.810 -14.096 1.00 86.06 182 VAL A C 1
ATOM 1431 O O . VAL A 1 182 ? 30.455 2.424 -15.216 1.00 86.06 182 VAL A O 1
ATOM 1434 N N . LEU A 1 183 ? 31.616 3.848 -13.928 1.00 86.00 183 LEU A N 1
ATOM 1435 C CA . LEU A 1 183 ? 32.168 4.604 -15.057 1.00 86.00 183 LEU A CA 1
ATOM 1436 C C . LEU A 1 183 ? 33.087 3.749 -15.936 1.00 86.00 183 LEU A C 1
ATOM 1438 O O . LEU A 1 183 ? 32.959 3.774 -17.162 1.00 86.00 183 LEU A O 1
ATOM 1442 N N . LEU A 1 184 ? 33.973 2.957 -15.322 1.00 87.19 184 LEU A N 1
ATOM 1443 C CA . LEU A 1 184 ? 34.841 2.023 -16.040 1.00 87.19 184 LEU A CA 1
ATOM 1444 C C . LEU A 1 184 ? 34.014 0.992 -16.816 1.00 87.19 184 LEU A C 1
ATOM 1446 O O . LEU A 1 184 ? 34.301 0.703 -17.977 1.00 87.19 184 LEU A O 1
ATOM 1450 N N . PHE A 1 185 ? 32.960 0.469 -16.194 1.00 85.12 185 PHE A N 1
ATOM 1451 C CA . PHE A 1 185 ? 32.063 -0.493 -16.813 1.00 85.12 185 PHE A CA 1
ATOM 1452 C C . PHE A 1 185 ? 31.337 0.090 -18.037 1.00 85.12 185 PHE A C 1
ATOM 1454 O O . PHE A 1 185 ? 31.332 -0.533 -19.100 1.00 85.12 185 PHE A O 1
ATOM 1461 N N . ILE A 1 186 ? 30.790 1.307 -17.934 1.00 83.81 186 ILE A N 1
ATOM 1462 C CA . ILE A 1 186 ? 30.160 2.010 -19.066 1.00 83.81 186 ILE A CA 1
ATOM 1463 C C . ILE A 1 186 ? 31.174 2.221 -20.196 1.00 83.81 186 ILE A C 1
ATOM 1465 O O . ILE A 1 186 ? 30.868 1.967 -21.363 1.00 83.81 186 ILE A O 1
ATOM 1469 N N . PHE A 1 187 ? 32.397 2.637 -19.860 1.00 83.69 187 PHE A N 1
ATOM 1470 C CA . PHE A 1 187 ? 33.458 2.857 -20.839 1.00 83.69 187 PHE A CA 1
ATOM 1471 C C . PHE A 1 187 ? 33.829 1.571 -21.594 1.00 83.69 187 PHE A C 1
ATOM 1473 O O . PHE A 1 187 ? 33.926 1.582 -22.824 1.00 83.69 187 PHE A O 1
ATOM 1480 N N . LEU A 1 188 ? 33.961 0.444 -20.885 1.00 84.56 188 LEU A N 1
ATOM 1481 C CA . LEU A 1 188 ? 34.237 -0.863 -21.487 1.00 84.56 188 LEU A CA 1
ATOM 1482 C C . LEU A 1 188 ? 33.099 -1.334 -22.400 1.00 84.56 188 LEU A C 1
ATOM 1484 O O . LEU A 1 188 ? 33.371 -1.814 -23.498 1.00 84.56 188 LEU A O 1
ATOM 1488 N N . GLN A 1 189 ? 31.837 -1.155 -22.002 1.00 80.44 189 GLN A N 1
ATOM 1489 C CA . GLN A 1 189 ? 30.684 -1.519 -22.837 1.00 80.44 189 GLN A CA 1
ATOM 1490 C C . GLN A 1 189 ? 30.635 -0.704 -24.134 1.00 80.44 189 GLN A C 1
ATOM 1492 O O . GLN A 1 189 ? 30.438 -1.264 -25.215 1.00 80.44 189 GLN A O 1
ATOM 1497 N N . VAL A 1 190 ? 30.883 0.608 -24.056 1.00 78.25 190 VAL A N 1
ATOM 1498 C CA . VAL A 1 190 ? 30.973 1.477 -25.240 1.00 78.25 190 VAL A CA 1
ATOM 1499 C C . VAL A 1 190 ? 32.148 1.063 -26.131 1.00 78.25 190 VAL A C 1
ATOM 1501 O O . VAL A 1 190 ? 31.983 0.988 -27.350 1.00 78.25 190 VAL A O 1
ATOM 1504 N N . GLY A 1 191 ? 33.308 0.736 -25.555 1.00 76.75 191 GLY A N 1
ATOM 1505 C CA . GLY A 1 191 ? 34.469 0.233 -26.295 1.00 76.75 191 GLY A CA 1
ATOM 1506 C C . GLY A 1 191 ? 34.180 -1.078 -27.031 1.00 76.75 191 GLY A C 1
ATOM 1507 O O . GLY A 1 191 ? 34.383 -1.159 -28.242 1.00 76.75 191 GLY A O 1
ATOM 1508 N N . LEU A 1 192 ? 33.619 -2.067 -26.328 1.00 73.19 192 LEU A N 1
ATOM 1509 C CA . LEU A 1 192 ? 33.209 -3.357 -26.894 1.00 73.19 192 LEU A CA 1
ATOM 1510 C C . LEU A 1 192 ? 32.159 -3.190 -27.995 1.00 73.19 192 LEU A C 1
ATOM 1512 O O . LEU A 1 192 ? 32.205 -3.895 -29.001 1.00 73.19 192 LEU A O 1
ATOM 1516 N N . SER A 1 193 ? 31.234 -2.238 -27.836 1.00 68.50 193 SER A N 1
ATOM 1517 C CA . SER A 1 193 ? 30.204 -1.985 -28.844 1.00 68.50 193 SER A CA 1
ATOM 1518 C C . SER A 1 193 ? 30.816 -1.530 -30.168 1.00 68.50 193 SER A C 1
ATOM 1520 O O . SER A 1 193 ? 30.393 -2.006 -31.210 1.00 68.50 193 SER A O 1
ATOM 1522 N N . ARG A 1 194 ? 31.866 -0.692 -30.145 1.00 65.44 194 ARG A N 1
ATOM 1523 C CA . ARG A 1 194 ? 32.521 -0.149 -31.350 1.00 65.44 194 ARG A CA 1
ATOM 1524 C C . ARG A 1 194 ? 33.338 -1.183 -32.128 1.00 65.44 194 ARG A C 1
ATOM 1526 O O . ARG A 1 194 ? 33.501 -1.022 -33.334 1.00 65.44 194 ARG A O 1
ATOM 1533 N N . ILE A 1 195 ? 33.849 -2.218 -31.461 1.00 65.56 195 ILE A N 1
ATOM 1534 C CA . ILE A 1 195 ? 34.672 -3.267 -32.087 1.00 65.56 195 ILE A CA 1
ATOM 1535 C C . ILE A 1 195 ? 33.805 -4.184 -32.964 1.00 65.56 195 ILE A C 1
ATOM 1537 O O . ILE A 1 195 ? 34.202 -4.514 -34.078 1.00 65.56 195 ILE A O 1
ATOM 1541 N N . ASN A 1 196 ? 32.584 -4.499 -32.521 1.00 58.25 196 ASN A N 1
ATOM 1542 C CA . ASN A 1 196 ? 31.653 -5.381 -33.237 1.00 58.25 196 ASN A CA 1
ATOM 1543 C C . ASN A 1 196 ? 31.053 -4.781 -34.529 1.00 58.25 196 ASN A C 1
ATOM 1545 O O . ASN A 1 196 ? 30.391 -5.498 -35.270 1.00 58.25 196 ASN A O 1
ATOM 1549 N N . PHE A 1 197 ? 31.263 -3.491 -34.825 1.00 55.44 197 PHE A N 1
ATOM 1550 C CA . PHE A 1 197 ? 30.766 -2.844 -36.054 1.00 55.44 197 PHE A CA 1
ATOM 1551 C C . PHE A 1 197 ? 31.775 -2.818 -37.213 1.00 55.44 197 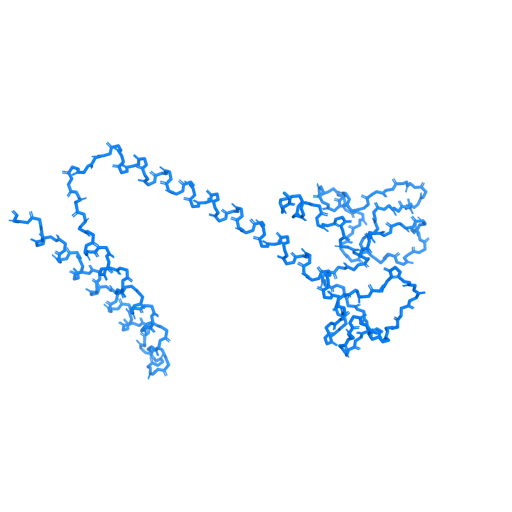PHE A C 1
ATOM 1553 O O . PHE A 1 197 ? 31.446 -2.299 -38.279 1.00 55.44 197 PHE A O 1
ATOM 1560 N N . LYS A 1 198 ? 33.009 -3.300 -37.012 1.00 49.88 198 LYS A N 1
ATOM 1561 C CA . LYS A 1 198 ? 34.093 -3.205 -38.010 1.00 49.88 198 LYS A CA 1
ATOM 1562 C C . LYS A 1 198 ? 34.305 -4.462 -38.866 1.00 49.88 198 LYS A C 1
ATOM 1564 O O . LYS A 1 198 ? 35.194 -4.443 -39.712 1.00 49.88 198 LYS A O 1
ATOM 1569 N N . THR A 1 199 ? 33.508 -5.507 -38.666 1.00 42.94 199 THR A N 1
ATOM 1570 C CA . THR A 1 199 ? 33.495 -6.754 -39.454 1.00 42.94 199 THR A CA 1
ATOM 1571 C C . THR A 1 199 ? 32.128 -6.950 -40.078 1.00 42.94 199 THR A C 1
ATOM 1573 O O . THR A 1 199 ? 32.075 -7.299 -41.273 1.00 42.94 199 THR A O 1
#